Protein AF-D0SHR9-F1 (afdb_monomer)

Structure (mmCIF, N/CA/C/O backbone):
data_AF-D0SHR9-F1
#
_entry.id   AF-D0SHR9-F1
#
loop_
_atom_site.group_PDB
_atom_site.id
_atom_site.type_symbol
_atom_site.label_atom_id
_atom_site.label_alt_id
_atom_site.label_comp_id
_atom_site.label_asym_id
_atom_site.label_entity_id
_atom_site.label_seq_id
_atom_site.pdbx_PDB_ins_code
_atom_site.Cartn_x
_atom_site.Cartn_y
_atom_site.Cartn_z
_atom_site.occupancy
_atom_site.B_iso_or_equiv
_atom_site.auth_seq_id
_atom_site.auth_comp_id
_atom_site.auth_asym_id
_atom_site.auth_atom_id
_atom_site.pdbx_PDB_model_num
ATOM 1 N N . MET A 1 1 ? 26.662 -21.732 -2.884 1.00 47.59 1 MET A N 1
ATOM 2 C CA . MET A 1 1 ? 26.133 -20.827 -1.838 1.00 47.59 1 MET A CA 1
ATOM 3 C C . MET A 1 1 ? 25.920 -19.466 -2.472 1.00 47.59 1 MET A C 1
ATOM 5 O O . MET A 1 1 ? 26.859 -18.970 -3.080 1.00 47.59 1 MET A O 1
ATOM 9 N N . GLY A 1 2 ? 24.707 -18.910 -2.411 1.00 60.47 2 GLY A N 1
ATOM 10 C CA . GLY A 1 2 ? 24.476 -17.536 -2.868 1.00 60.47 2 GLY A CA 1
ATOM 11 C C . GLY A 1 2 ? 25.107 -16.546 -1.893 1.00 60.47 2 GLY A C 1
ATOM 12 O O . GLY A 1 2 ? 25.097 -16.795 -0.689 1.00 60.47 2 GLY A O 1
ATOM 13 N N . LYS A 1 3 ? 25.715 -15.476 -2.407 1.00 82.62 3 LYS A N 1
ATOM 14 C CA . LYS A 1 3 ? 26.389 -14.463 -1.588 1.00 82.62 3 LYS A CA 1
ATOM 15 C C . LYS A 1 3 ? 25.450 -13.282 -1.353 1.00 82.62 3 LYS A C 1
ATOM 17 O O . LYS A 1 3 ? 24.764 -12.847 -2.280 1.00 82.62 3 LYS A O 1
ATOM 22 N N . ASN A 1 4 ? 25.458 -12.762 -0.131 1.00 91.06 4 ASN A N 1
ATOM 23 C CA . ASN A 1 4 ? 24.747 -11.533 0.196 1.00 91.06 4 ASN A CA 1
ATOM 24 C C . ASN A 1 4 ? 25.576 -10.321 -0.244 1.00 91.06 4 ASN A C 1
ATOM 26 O O . ASN A 1 4 ? 26.794 -10.272 -0.044 1.00 91.06 4 ASN A O 1
ATOM 30 N N . VAL A 1 5 ? 24.899 -9.358 -0.853 1.00 94.62 5 VAL A N 1
ATOM 31 C CA . VAL A 1 5 ? 25.418 -8.069 -1.297 1.00 94.62 5 VAL A CA 1
ATOM 32 C C . VAL A 1 5 ? 24.730 -6.993 -0.465 1.00 94.62 5 VAL A C 1
ATOM 34 O O . VAL A 1 5 ? 23.534 -7.081 -0.203 1.00 94.62 5 VAL A O 1
ATOM 37 N N . TYR A 1 6 ? 25.487 -5.978 -0.060 1.00 96.94 6 TYR A N 1
ATOM 38 C CA . TYR A 1 6 ? 24.993 -4.856 0.732 1.00 96.94 6 TYR A CA 1
ATOM 39 C C . TYR A 1 6 ? 25.440 -3.558 0.067 1.00 96.94 6 TYR A C 1
ATOM 41 O O . TYR A 1 6 ? 26.604 -3.436 -0.325 1.00 96.94 6 TYR A O 1
ATOM 49 N N . LEU A 1 7 ? 24.531 -2.592 -0.062 1.00 97.62 7 LEU A N 1
ATOM 50 C CA . LEU A 1 7 ? 24.902 -1.233 -0.455 1.00 97.62 7 LEU A CA 1
ATOM 51 C C . LEU A 1 7 ? 25.467 -0.479 0.761 1.00 97.62 7 LEU A C 1
ATOM 53 O O . LEU A 1 7 ? 24.981 -0.698 1.874 1.00 97.62 7 LEU A O 1
ATOM 57 N N . PRO A 1 8 ? 26.450 0.425 0.584 1.00 97.38 8 PRO A N 1
ATOM 58 C CA . PRO A 1 8 ? 26.998 1.220 1.683 1.00 97.38 8 PRO A CA 1
ATOM 59 C C . PRO A 1 8 ? 25.910 1.967 2.466 1.00 97.38 8 PRO A C 1
ATOM 61 O O . PRO A 1 8 ? 24.982 2.523 1.881 1.00 97.38 8 PRO A O 1
ATOM 64 N N . THR A 1 9 ? 26.019 2.006 3.794 1.00 95.06 9 THR A N 1
ATOM 65 C CA . THR A 1 9 ? 25.065 2.724 4.662 1.00 95.06 9 THR A CA 1
ATOM 66 C C . THR A 1 9 ? 25.276 4.237 4.662 1.00 95.06 9 THR A C 1
ATOM 68 O O . THR A 1 9 ? 24.377 4.980 5.050 1.00 95.06 9 THR A O 1
ATOM 71 N N . THR A 1 10 ? 26.439 4.699 4.206 1.00 92.69 10 THR A N 1
ATOM 72 C CA . THR A 1 10 ? 26.777 6.108 4.012 1.00 92.69 10 THR A CA 1
ATOM 73 C C . THR A 1 10 ? 27.328 6.319 2.604 1.00 92.69 10 THR A C 1
ATOM 75 O O . THR A 1 10 ? 28.052 5.477 2.075 1.00 92.69 10 THR A O 1
ATOM 78 N N . ALA A 1 11 ? 26.955 7.440 1.992 1.00 97.31 11 ALA A N 1
ATOM 79 C CA . ALA A 1 11 ? 27.392 7.873 0.669 1.00 97.31 11 ALA A CA 1
ATOM 80 C C . ALA A 1 11 ? 27.108 9.377 0.509 1.00 97.31 11 ALA A C 1
ATOM 82 O O . ALA A 1 11 ? 26.355 9.963 1.297 1.00 97.31 11 ALA A O 1
ATOM 83 N N . ASN A 1 12 ? 27.707 10.008 -0.497 1.00 98.19 12 ASN A N 1
ATOM 84 C CA . ASN A 1 12 ? 27.383 11.377 -0.877 1.00 98.19 12 ASN A CA 1
ATOM 85 C C . ASN A 1 12 ? 26.117 11.407 -1.736 1.00 98.19 12 ASN A C 1
ATOM 87 O O . ASN A 1 12 ? 25.775 10.444 -2.425 1.00 98.19 12 ASN A O 1
ATOM 91 N N . HIS A 1 13 ? 25.402 12.532 -1.704 1.00 98.06 13 HIS A N 1
ATOM 92 C CA . HIS A 1 13 ? 24.247 12.710 -2.576 1.00 98.06 13 HIS A CA 1
ATOM 93 C C . HIS A 1 13 ? 24.657 12.542 -4.044 1.00 98.06 13 HIS A C 1
ATOM 95 O O . HIS A 1 13 ? 25.652 13.122 -4.472 1.00 98.06 13 HIS A O 1
ATOM 101 N N . LEU A 1 14 ? 23.857 11.791 -4.804 1.00 97.88 14 LEU A N 1
ATOM 102 C CA . LEU A 1 14 ? 24.073 11.445 -6.212 1.00 97.88 14 LEU A CA 1
ATOM 103 C C . LEU A 1 14 ? 25.175 10.408 -6.482 1.00 97.88 14 LEU A C 1
ATOM 105 O O . LEU A 1 14 ? 25.404 10.090 -7.654 1.00 97.88 14 LEU A O 1
ATOM 109 N N . 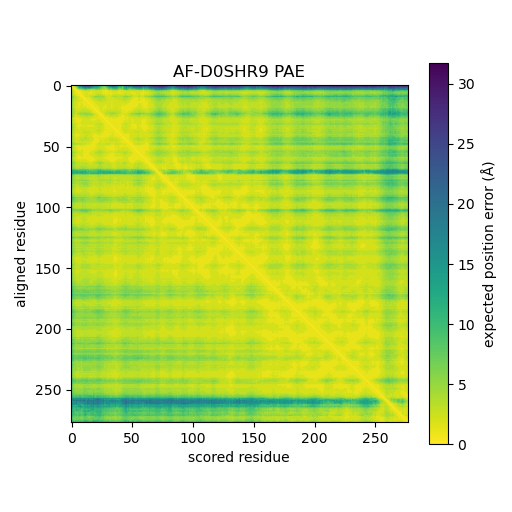ASP A 1 15 ? 25.793 9.822 -5.449 1.00 98.56 15 ASP A N 1
ATOM 110 C CA . ASP A 1 15 ? 26.650 8.645 -5.622 1.00 98.56 15 ASP A CA 1
ATOM 111 C C . ASP A 1 15 ? 25.870 7.527 -6.316 1.00 98.56 15 ASP A C 1
ATOM 113 O O . ASP A 1 15 ? 24.675 7.334 -6.072 1.00 98.56 15 ASP A O 1
ATOM 117 N N . LYS A 1 16 ? 26.543 6.781 -7.197 1.00 98.44 16 LYS A N 1
ATOM 118 C CA . LYS A 1 16 ? 25.919 5.740 -8.018 1.00 98.44 16 LYS A CA 1
ATOM 119 C C . LYS A 1 16 ? 26.554 4.387 -7.767 1.00 98.44 16 LYS A C 1
ATOM 121 O O . LYS A 1 16 ? 27.774 4.257 -7.787 1.00 98.44 16 LYS A O 1
ATOM 126 N N . VAL A 1 17 ? 25.717 3.364 -7.644 1.00 98.31 17 VAL A N 1
ATOM 127 C CA . VAL A 1 17 ? 26.142 1.962 -7.651 1.00 98.31 17 VAL A CA 1
ATOM 128 C C . VAL A 1 17 ? 25.414 1.246 -8.772 1.00 98.31 17 VAL A C 1
ATOM 130 O O . VAL A 1 17 ? 24.198 1.356 -8.905 1.00 98.31 17 VAL A O 1
ATOM 133 N N . THR A 1 18 ? 26.164 0.509 -9.586 1.00 97.75 18 THR A N 1
ATOM 134 C CA . THR A 1 18 ? 25.599 -0.391 -10.592 1.00 97.75 18 THR A CA 1
ATOM 135 C C . THR A 1 18 ? 25.944 -1.824 -10.207 1.00 97.75 18 THR A C 1
ATOM 137 O O . THR A 1 18 ? 27.111 -2.143 -9.992 1.00 97.75 18 THR A O 1
ATOM 140 N N . ILE A 1 19 ? 24.927 -2.676 -10.103 1.00 96.25 19 ILE A N 1
ATOM 141 C CA . ILE A 1 19 ? 25.064 -4.109 -9.838 1.00 96.25 19 ILE A CA 1
ATOM 142 C C . ILE A 1 19 ? 24.753 -4.837 -11.139 1.00 96.25 19 ILE A C 1
ATOM 144 O O . ILE A 1 19 ? 23.655 -4.690 -11.668 1.00 96.25 19 ILE A O 1
ATOM 148 N N . GLN A 1 20 ? 25.706 -5.619 -11.637 1.00 95.75 20 GLN A N 1
ATOM 149 C CA . GLN A 1 20 ? 25.565 -6.441 -12.838 1.00 95.75 20 GLN A CA 1
ATOM 150 C C . GLN A 1 20 ? 26.018 -7.862 -12.533 1.00 95.75 20 GLN A C 1
ATOM 152 O O . GLN A 1 20 ? 27.009 -8.057 -11.829 1.00 95.75 20 GLN A O 1
ATOM 157 N N . SER A 1 21 ? 25.307 -8.850 -13.069 1.00 95.00 21 SER A N 1
ATOM 158 C CA . SER A 1 21 ? 25.664 -10.255 -12.890 1.00 95.00 21 SER A CA 1
ATOM 159 C C . SER A 1 21 ? 25.632 -11.015 -14.208 1.00 95.00 21 SER A C 1
ATOM 161 O O . SER A 1 21 ? 24.653 -10.975 -14.943 1.00 95.00 21 SER A O 1
ATOM 163 N N . SER A 1 22 ? 26.694 -11.770 -14.475 1.00 95.19 22 SER A N 1
ATOM 164 C CA . SER A 1 22 ? 26.744 -12.826 -15.495 1.00 95.19 22 SER A CA 1
ATOM 165 C C . SER A 1 22 ? 26.930 -14.216 -14.870 1.00 95.19 22 SER A C 1
ATOM 167 O O . SER A 1 22 ? 27.107 -15.210 -15.574 1.00 95.19 22 SER A O 1
ATOM 169 N N . ALA A 1 23 ? 26.901 -14.303 -13.535 1.00 93.75 23 ALA A N 1
ATOM 170 C CA . ALA A 1 23 ? 27.176 -15.530 -12.804 1.00 93.75 23 ALA A CA 1
ATOM 171 C C . ALA A 1 23 ? 26.011 -16.524 -12.909 1.00 93.75 23 ALA A C 1
ATOM 173 O O . ALA A 1 23 ? 24.846 -16.148 -12.804 1.00 93.75 23 ALA A O 1
ATOM 174 N N . ALA A 1 24 ? 26.326 -17.817 -13.036 1.00 92.12 24 ALA A N 1
ATOM 175 C CA . ALA A 1 24 ? 25.321 -18.885 -13.029 1.00 92.12 24 ALA A CA 1
ATOM 176 C C . ALA A 1 24 ? 24.643 -19.069 -11.655 1.00 92.12 24 ALA A C 1
ATOM 178 O O . ALA A 1 24 ? 23.531 -19.585 -11.571 1.00 92.12 24 ALA A O 1
ATOM 179 N N . TYR A 1 25 ? 25.308 -18.655 -10.572 1.00 92.06 25 TYR A N 1
ATOM 180 C CA . TYR A 1 25 ? 24.762 -18.719 -9.219 1.00 92.06 25 TYR A CA 1
ATOM 181 C C . TYR A 1 25 ? 24.014 -17.438 -8.856 1.00 92.06 25 TYR A C 1
ATOM 183 O O . TYR A 1 25 ? 24.449 -16.332 -9.177 1.00 92.06 25 TYR A O 1
ATOM 191 N N . LYS A 1 26 ? 22.925 -17.601 -8.103 1.00 94.06 26 LYS A N 1
ATOM 192 C CA . LYS A 1 26 ? 22.152 -16.492 -7.539 1.00 94.06 26 LYS A CA 1
ATOM 193 C C . LYS A 1 26 ? 22.926 -15.769 -6.436 1.00 94.06 26 LYS A C 1
ATOM 195 O O . LYS A 1 26 ? 23.632 -16.404 -5.650 1.00 94.06 26 LYS A O 1
ATOM 200 N N . SER A 1 27 ? 22.734 -14.460 -6.350 1.00 95.44 27 SER A N 1
ATOM 201 C CA . SER A 1 27 ? 23.144 -13.613 -5.222 1.00 95.44 27 SER A CA 1
ATOM 202 C C . SER A 1 27 ? 21.934 -12.847 -4.694 1.00 95.44 27 SER A C 1
ATOM 204 O O . SER A 1 27 ? 20.885 -12.833 -5.335 1.00 95.44 27 SER A O 1
ATOM 206 N N . TYR A 1 28 ? 22.061 -12.224 -3.528 1.00 96.31 28 TYR A N 1
ATOM 207 C CA . TYR A 1 28 ? 20.940 -11.562 -2.863 1.00 96.31 28 TYR A CA 1
ATOM 208 C C . TYR A 1 28 ? 21.375 -10.196 -2.352 1.00 96.31 28 TYR A C 1
ATOM 210 O O . TYR A 1 28 ? 22.355 -10.105 -1.621 1.00 96.31 28 TYR A O 1
ATOM 218 N N . LEU A 1 29 ? 20.675 -9.140 -2.752 1.00 97.31 29 LEU A N 1
ATOM 219 C CA . LEU A 1 29 ? 20.885 -7.792 -2.240 1.00 97.31 29 LEU A CA 1
ATOM 220 C C . LEU A 1 29 ? 19.953 -7.548 -1.053 1.00 97.31 29 LEU A C 1
ATOM 222 O O . LEU A 1 29 ? 18.740 -7.682 -1.199 1.00 97.31 29 LEU A O 1
ATOM 226 N N . ASP A 1 30 ? 20.521 -7.146 0.080 1.00 97.19 30 ASP A N 1
ATOM 227 C CA . ASP A 1 30 ? 19.766 -6.537 1.175 1.00 97.19 30 ASP A CA 1
ATOM 228 C C . ASP A 1 30 ? 19.257 -5.157 0.741 1.00 97.19 30 ASP A C 1
ATOM 230 O O . ASP A 1 30 ? 20.032 -4.314 0.279 1.00 97.19 30 ASP A O 1
ATOM 234 N N . THR A 1 31 ? 17.950 -4.935 0.854 1.00 97.06 31 THR A N 1
ATOM 235 C CA . THR A 1 31 ? 17.293 -3.720 0.355 1.00 97.06 31 THR A CA 1
ATOM 236 C C . THR A 1 31 ? 16.851 -2.766 1.464 1.00 97.06 31 THR A C 1
ATOM 238 O O . THR A 1 31 ? 16.183 -1.770 1.174 1.00 97.06 31 THR A O 1
ATOM 241 N N . SER A 1 32 ? 17.260 -3.002 2.717 1.00 96.31 32 SER A N 1
ATOM 242 C CA . SER A 1 32 ? 16.839 -2.226 3.896 1.00 96.31 32 SER A CA 1
ATOM 243 C C . SER A 1 32 ? 17.167 -0.728 3.809 1.00 96.31 32 SER A C 1
ATOM 245 O O . SER A 1 32 ? 16.396 0.109 4.283 1.00 96.31 32 SER A O 1
ATOM 247 N N . ASN A 1 33 ? 18.271 -0.365 3.149 1.00 97.25 33 ASN A N 1
ATOM 248 C CA . ASN A 1 33 ? 18.684 1.021 2.907 1.00 97.25 33 ASN A CA 1
ATOM 249 C C . ASN A 1 33 ? 18.322 1.534 1.500 1.00 97.25 33 ASN A C 1
ATOM 251 O O . ASN A 1 33 ? 18.906 2.512 1.028 1.00 97.25 33 ASN A O 1
ATOM 255 N N . THR A 1 34 ? 17.357 0.902 0.827 1.00 98.00 34 THR A N 1
ATOM 256 C CA . THR A 1 34 ? 16.872 1.303 -0.502 1.00 98.00 34 THR A CA 1
ATOM 257 C C . THR A 1 34 ? 15.430 1.828 -0.463 1.00 98.00 34 THR A C 1
ATOM 259 O O . THR A 1 34 ? 14.784 1.887 0.591 1.00 98.00 34 THR A O 1
ATOM 262 N N . ASN A 1 35 ? 14.909 2.239 -1.621 1.00 96.31 35 ASN A N 1
ATOM 263 C CA . ASN A 1 35 ? 13.481 2.504 -1.825 1.00 96.31 35 ASN A CA 1
ATOM 264 C C . ASN A 1 35 ? 12.677 1.284 -2.314 1.00 96.31 35 ASN A C 1
ATOM 266 O O . ASN A 1 35 ? 11.495 1.439 -2.612 1.00 96.31 35 ASN A O 1
ATOM 270 N N . LEU A 1 36 ? 13.284 0.099 -2.421 1.00 97.56 36 LEU A N 1
ATOM 271 C CA . LEU A 1 36 ? 12.563 -1.107 -2.820 1.00 97.56 36 LEU A CA 1
ATOM 272 C C . LEU A 1 36 ? 11.675 -1.606 -1.666 1.00 97.56 36 LEU A C 1
ATOM 274 O O . LEU A 1 36 ? 12.138 -1.665 -0.529 1.00 97.56 36 LEU A O 1
ATOM 278 N N . PRO A 1 37 ? 10.419 -2.005 -1.931 1.00 96.56 37 PRO A N 1
ATOM 279 C CA . PRO A 1 37 ? 9.466 -2.441 -0.904 1.00 96.56 37 PRO A CA 1
ATOM 280 C C . PRO A 1 37 ? 9.565 -3.935 -0.571 1.00 96.56 37 PRO A C 1
ATOM 282 O O . PRO A 1 37 ? 8.585 -4.575 -0.206 1.00 96.56 37 PRO A O 1
ATOM 285 N N . ILE A 1 38 ? 10.740 -4.513 -0.759 1.00 96.69 38 ILE A N 1
ATOM 286 C CA . ILE A 1 38 ? 11.036 -5.909 -0.453 1.00 96.69 38 ILE A CA 1
ATOM 287 C C . ILE A 1 38 ? 12.220 -5.932 0.501 1.00 96.69 38 ILE A C 1
ATOM 289 O O . ILE A 1 38 ? 12.954 -4.950 0.583 1.00 96.69 38 ILE A O 1
ATOM 293 N N . GLU A 1 39 ? 12.407 -7.030 1.224 1.00 95.62 39 GLU A N 1
ATOM 294 C CA . GLU A 1 39 ? 13.537 -7.183 2.153 1.00 95.62 39 GLU A CA 1
ATOM 295 C C . GLU A 1 39 ? 14.821 -7.622 1.442 1.00 95.62 39 GLU A C 1
ATOM 297 O O . GLU A 1 39 ? 15.924 -7.256 1.846 1.00 95.62 39 GLU A O 1
ATOM 302 N N . VAL A 1 40 ? 14.666 -8.412 0.374 1.00 95.81 40 VAL A N 1
ATOM 303 C CA . VAL A 1 40 ? 15.776 -8.991 -0.379 1.00 95.81 40 VAL A CA 1
ATOM 304 C C . VAL A 1 40 ? 15.456 -9.015 -1.869 1.00 95.81 40 VAL A C 1
ATOM 306 O O . VAL A 1 40 ? 14.435 -9.568 -2.283 1.00 95.81 40 VAL A O 1
ATOM 309 N N . LEU A 1 41 ? 16.372 -8.491 -2.684 1.00 96.38 41 LEU A N 1
ATOM 310 C CA . LEU A 1 41 ? 16.339 -8.606 -4.141 1.00 96.38 41 LEU A CA 1
ATOM 311 C C . LEU A 1 41 ? 17.241 -9.761 -4.604 1.00 96.38 41 LEU A C 1
ATOM 313 O O . LEU A 1 41 ? 18.458 -9.725 -4.430 1.00 96.38 41 LEU A O 1
ATOM 317 N N . GLU A 1 42 ? 16.650 -10.778 -5.231 1.00 95.56 42 GLU A N 1
ATOM 318 C CA . GLU A 1 42 ? 17.403 -11.844 -5.905 1.00 95.56 42 GLU A CA 1
ATOM 319 C C . GLU A 1 42 ? 18.072 -11.308 -7.181 1.00 95.56 42 GLU A C 1
ATOM 321 O O . GLU A 1 42 ? 17.407 -10.701 -8.021 1.00 95.56 42 GLU A O 1
ATOM 326 N N . ILE A 1 43 ? 19.370 -11.587 -7.326 1.00 95.31 43 ILE A N 1
ATOM 327 C CA . ILE A 1 43 ? 20.211 -11.243 -8.475 1.00 95.31 43 ILE A CA 1
ATOM 328 C C . ILE A 1 43 ? 20.582 -12.534 -9.214 1.00 95.31 43 ILE A C 1
ATOM 330 O O . ILE A 1 43 ? 21.167 -13.450 -8.627 1.00 95.31 43 ILE A O 1
ATOM 334 N N . GLN A 1 44 ? 20.295 -12.587 -10.510 1.00 93.75 44 GLN A N 1
ATOM 335 C CA . GLN A 1 44 ? 20.581 -13.714 -11.406 1.00 93.75 44 GLN A CA 1
ATOM 336 C C . GLN A 1 44 ? 21.400 -13.272 -12.630 1.00 93.75 44 GLN A C 1
ATOM 338 O O . GLN A 1 44 ? 21.645 -12.084 -12.838 1.00 93.75 44 GLN A O 1
ATOM 343 N N . SER A 1 45 ? 21.870 -14.234 -13.429 1.00 93.88 45 SER A N 1
ATOM 344 C CA . SER A 1 45 ? 22.609 -13.936 -14.662 1.00 93.88 45 SER A CA 1
ATOM 345 C C . SER A 1 45 ? 21.776 -13.074 -15.615 1.00 93.88 45 SER A C 1
ATOM 347 O O . SER A 1 45 ? 20.603 -13.361 -15.851 1.00 93.88 45 SER A O 1
ATOM 349 N N . GLY A 1 46 ? 22.390 -12.029 -16.161 1.00 92.31 46 GLY A N 1
ATOM 350 C CA . GLY A 1 46 ? 21.760 -11.049 -17.043 1.00 92.31 46 GLY A CA 1
ATOM 351 C C . GLY A 1 46 ? 21.128 -9.858 -16.319 1.00 92.31 46 GLY A C 1
ATOM 352 O O . GLY A 1 46 ? 20.781 -8.880 -16.980 1.00 92.31 46 GLY A O 1
ATOM 353 N N . ASP A 1 47 ? 21.004 -9.891 -14.989 1.00 94.75 47 ASP A N 1
ATOM 354 C CA . ASP A 1 47 ? 20.460 -8.757 -14.249 1.00 94.75 47 ASP A CA 1
ATOM 355 C C . ASP A 1 47 ? 21.442 -7.575 -14.223 1.00 94.75 47 ASP A C 1
ATOM 357 O O . ASP A 1 47 ? 22.651 -7.733 -14.022 1.00 94.75 47 ASP A O 1
ATOM 361 N N . SER A 1 48 ? 20.886 -6.370 -14.368 1.00 94.88 48 SER A N 1
ATOM 362 C CA . SER A 1 48 ? 21.586 -5.098 -14.208 1.00 94.88 48 SER A CA 1
ATOM 363 C C . SER A 1 48 ? 20.679 -4.099 -13.497 1.00 94.88 48 SER A C 1
ATOM 365 O O . SER A 1 48 ? 19.574 -3.818 -13.959 1.00 94.88 48 SER A O 1
ATOM 367 N N . PHE A 1 49 ? 21.166 -3.523 -12.403 1.00 94.00 49 PHE A N 1
ATOM 368 C CA . PHE A 1 49 ? 20.459 -2.531 -11.598 1.00 94.00 49 PHE A CA 1
ATOM 369 C C . PHE A 1 49 ? 21.354 -1.329 -11.356 1.00 94.00 49 PHE A C 1
ATOM 371 O O . PHE A 1 49 ? 22.544 -1.492 -11.091 1.00 94.00 49 PHE A O 1
ATOM 378 N N . GLN A 1 50 ? 20.781 -0.132 -11.377 1.00 97.62 50 GLN A N 1
ATOM 379 C CA . GLN A 1 50 ? 21.466 1.076 -10.940 1.00 97.62 50 GLN A CA 1
ATOM 380 C C . GLN A 1 50 ? 20.726 1.684 -9.754 1.00 97.62 50 GLN A C 1
ATOM 382 O O . GLN A 1 50 ? 19.499 1.745 -9.741 1.00 97.62 50 GLN A O 1
ATOM 387 N N . PHE A 1 51 ? 21.493 2.150 -8.778 1.00 98.50 51 PHE A N 1
ATOM 388 C CA . PHE A 1 51 ? 21.018 2.883 -7.620 1.00 98.50 51 PHE A CA 1
ATOM 389 C C . PHE A 1 51 ? 21.736 4.225 -7.536 1.00 98.50 51 PHE A C 1
ATOM 391 O O . PHE A 1 51 ? 22.925 4.315 -7.850 1.00 98.50 51 PHE A O 1
ATOM 398 N N . VAL A 1 52 ? 21.018 5.252 -7.088 1.00 98.56 5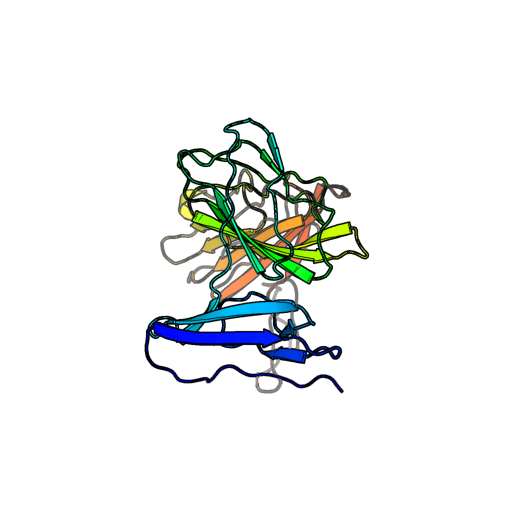2 VAL A N 1
ATOM 399 C CA . VAL A 1 52 ? 21.548 6.595 -6.829 1.00 98.56 52 VAL A CA 1
ATOM 400 C C . VAL A 1 52 ? 21.244 6.963 -5.383 1.00 98.56 52 VAL A C 1
ATOM 402 O O . VAL A 1 52 ? 20.100 6.836 -4.953 1.00 98.56 52 VAL A O 1
ATOM 405 N N . TYR A 1 53 ? 22.240 7.401 -4.620 1.00 98.69 53 TYR A N 1
ATOM 406 C CA . TYR A 1 53 ? 22.040 7.753 -3.218 1.00 98.69 53 TYR A CA 1
ATOM 407 C C . TYR A 1 53 ? 21.378 9.128 -3.056 1.00 98.69 53 TYR A C 1
ATOM 409 O O . TYR A 1 53 ? 21.849 10.150 -3.568 1.00 98.69 53 TYR A O 1
ATOM 417 N N . ASP A 1 54 ? 20.292 9.170 -2.288 1.00 98.19 54 ASP A N 1
ATOM 418 C CA . ASP A 1 54 ? 19.622 10.398 -1.877 1.00 98.19 54 ASP A CA 1
ATOM 419 C C . ASP A 1 54 ? 19.957 10.712 -0.413 1.00 98.19 54 ASP A C 1
ATOM 421 O O . ASP A 1 54 ? 19.593 9.960 0.494 1.00 98.19 54 ASP A O 1
ATOM 425 N N . ALA A 1 55 ? 20.657 11.826 -0.169 1.00 97.06 55 ALA A N 1
ATOM 426 C CA . ALA A 1 55 ? 21.105 12.199 1.173 1.00 97.06 55 ALA A CA 1
ATOM 427 C C . ALA A 1 55 ? 19.977 12.747 2.063 1.00 97.06 55 ALA A C 1
ATOM 429 O O . ALA A 1 55 ? 20.082 12.663 3.287 1.00 97.06 55 ALA A O 1
ATOM 430 N N . ASN A 1 56 ? 18.891 13.260 1.473 1.00 96.44 56 ASN A N 1
ATOM 431 C CA . ASN A 1 56 ? 17.727 13.735 2.222 1.00 96.44 56 ASN A CA 1
ATOM 432 C C . ASN A 1 56 ? 16.920 12.547 2.754 1.00 96.44 56 ASN A C 1
ATOM 434 O O . ASN A 1 56 ? 16.475 12.550 3.900 1.00 96.44 56 ASN A O 1
ATOM 438 N N . LEU A 1 57 ? 16.769 11.512 1.926 1.00 96.00 57 LEU A N 1
ATOM 439 C CA . LEU A 1 57 ? 16.078 10.273 2.276 1.00 96.00 57 LEU A CA 1
ATOM 440 C C . LEU A 1 57 ? 16.981 9.272 3.006 1.00 96.00 57 LEU A C 1
ATOM 442 O O . LEU A 1 57 ? 16.464 8.336 3.613 1.00 96.00 57 LEU A O 1
ATOM 446 N N . LYS A 1 58 ? 18.308 9.462 2.947 1.00 96.81 58 LYS A N 1
ATOM 447 C CA . LYS A 1 58 ? 19.341 8.530 3.431 1.00 96.81 58 LYS A CA 1
ATOM 448 C C . LYS A 1 58 ? 19.147 7.117 2.876 1.00 96.81 58 LYS A C 1
ATOM 450 O O . LYS A 1 58 ? 19.209 6.129 3.607 1.00 96.81 58 LYS A O 1
ATOM 455 N N . LYS A 1 59 ? 18.843 7.038 1.579 1.00 97.75 59 LYS A N 1
ATOM 456 C CA . LYS A 1 59 ? 18.478 5.798 0.885 1.00 97.75 59 LYS A CA 1
ATOM 457 C C . LYS A 1 59 ? 19.055 5.745 -0.520 1.00 97.75 59 LYS A C 1
ATOM 459 O O . LYS A 1 59 ? 19.162 6.759 -1.203 1.00 97.75 59 LYS A O 1
ATOM 464 N N . TRP A 1 60 ? 19.340 4.533 -0.974 1.00 98.56 60 TRP A N 1
ATOM 465 C CA . TRP A 1 60 ? 19.650 4.228 -2.366 1.00 98.56 60 TRP A CA 1
ATOM 466 C C . TRP A 1 60 ? 18.361 4.098 -3.183 1.00 98.56 60 TRP A C 1
ATOM 468 O O . TRP A 1 60 ? 17.537 3.218 -2.936 1.00 98.56 60 TRP A O 1
ATOM 478 N N . LEU A 1 61 ? 18.181 4.978 -4.163 1.00 98.06 61 LEU A N 1
ATOM 479 C CA . LEU A 1 61 ? 17.022 4.996 -5.047 1.00 98.06 61 LEU A CA 1
ATOM 480 C C . LEU A 1 61 ? 17.314 4.186 -6.308 1.00 98.06 61 LEU A C 1
ATOM 482 O O . LEU A 1 61 ? 18.201 4.554 -7.084 1.00 98.06 61 LEU A O 1
ATOM 486 N N . VAL A 1 62 ? 16.563 3.107 -6.534 1.00 98.12 62 VAL A N 1
ATOM 487 C CA . VAL A 1 62 ? 16.657 2.336 -7.780 1.00 98.12 62 VAL A CA 1
ATOM 488 C C . VAL A 1 62 ? 16.317 3.222 -8.983 1.00 98.12 62 VAL A C 1
ATOM 490 O O . VAL A 1 62 ? 15.419 4.059 -8.913 1.00 98.12 62 VAL A O 1
ATOM 493 N N . GLN A 1 63 ? 17.037 3.036 -10.088 1.00 97.50 63 GLN A N 1
ATOM 494 C CA . GLN A 1 63 ? 16.846 3.736 -11.360 1.00 97.50 63 GLN A CA 1
ATOM 495 C C . GLN A 1 63 ? 16.323 2.757 -12.424 1.00 97.50 63 GLN A C 1
ATOM 497 O O . GLN A 1 63 ? 17.102 2.255 -13.238 1.00 97.50 63 GLN A O 1
ATOM 502 N N . PRO A 1 64 ? 15.028 2.402 -12.397 1.00 96.00 64 PRO A N 1
ATOM 503 C CA . PRO A 1 64 ? 14.449 1.484 -13.366 1.00 96.00 64 PRO A CA 1
ATOM 504 C C . PRO A 1 64 ? 14.215 2.158 -14.718 1.00 96.00 64 PRO A C 1
ATOM 506 O O . PRO A 1 64 ? 13.949 3.359 -14.809 1.00 96.00 64 PRO A O 1
ATOM 509 N N . ASN A 1 65 ? 14.202 1.351 -15.776 1.00 93.50 65 ASN A N 1
ATOM 510 C CA . ASN A 1 65 ? 13.693 1.804 -17.065 1.00 93.50 65 ASN A CA 1
ATOM 511 C C . ASN A 1 65 ? 12.196 2.112 -16.943 1.00 93.50 65 ASN A C 1
ATOM 513 O O . ASN A 1 65 ? 11.436 1.327 -16.369 1.00 93.50 65 ASN A O 1
ATOM 517 N N . THR A 1 66 ? 11.788 3.257 -17.489 1.00 97.06 66 THR A N 1
ATOM 518 C CA . THR A 1 66 ? 10.390 3.694 -17.473 1.00 97.06 66 THR A CA 1
ATOM 519 C C . THR A 1 66 ? 9.694 3.309 -18.773 1.00 97.06 66 THR A C 1
ATOM 521 O O . THR A 1 66 ? 10.186 3.609 -19.859 1.00 97.06 66 THR A O 1
ATOM 524 N N . VAL A 1 67 ? 8.527 2.689 -18.647 1.00 97.44 67 VAL A N 1
ATOM 525 C CA . VAL A 1 67 ? 7.577 2.407 -19.721 1.00 97.44 67 VAL A CA 1
ATOM 526 C C . VAL A 1 67 ? 6.293 3.188 -19.454 1.00 97.44 67 VAL A C 1
ATOM 528 O O . VAL A 1 67 ? 5.954 3.478 -18.307 1.00 97.44 67 VAL A O 1
ATOM 531 N N . SER A 1 68 ? 5.555 3.513 -20.505 1.00 97.44 68 SER A N 1
ATOM 532 C CA . SER A 1 68 ? 4.274 4.208 -20.400 1.00 97.44 68 SER A CA 1
ATOM 533 C C . SER A 1 68 ? 3.307 3.691 -21.459 1.00 97.44 68 SER A C 1
ATOM 535 O O . SER A 1 68 ? 3.780 3.177 -22.474 1.00 97.44 68 SER A O 1
ATOM 537 N N . PRO A 1 69 ? 1.987 3.862 -21.270 1.00 96.06 69 PRO A N 1
ATOM 538 C CA . PRO A 1 69 ? 1.028 3.679 -22.350 1.00 96.06 69 PRO A CA 1
ATOM 539 C C . PRO A 1 69 ? 1.345 4.600 -23.536 1.00 96.06 69 PRO A C 1
ATOM 541 O O . PRO A 1 69 ? 1.677 5.774 -23.334 1.00 96.06 69 PRO A O 1
ATOM 544 N N . VAL A 1 70 ? 1.244 4.079 -24.758 1.00 93.62 70 VAL A N 1
ATOM 545 C CA . VAL A 1 70 ? 1.598 4.794 -26.000 1.00 93.62 70 VAL A CA 1
ATOM 546 C C . VAL A 1 70 ? 0.458 4.887 -27.007 1.00 93.62 70 VAL A C 1
ATOM 548 O O . VAL A 1 70 ? 0.506 5.730 -27.898 1.00 93.62 70 VAL A O 1
ATOM 551 N N . SER A 1 71 ? -0.562 4.036 -26.896 1.00 85.94 71 SER A N 1
ATOM 552 C CA . SER A 1 71 ? -1.628 3.951 -27.900 1.00 85.94 71 SER A CA 1
ATOM 553 C C . SER A 1 71 ? -2.698 5.034 -27.749 1.00 85.94 71 SER A C 1
ATOM 555 O O . SER A 1 71 ? -3.438 5.293 -28.695 1.00 85.94 71 SER A O 1
ATOM 557 N N . GLY A 1 72 ? -2.819 5.635 -26.557 1.00 80.94 72 GLY A N 1
ATOM 558 C CA . GLY A 1 72 ? -3.926 6.533 -26.211 1.00 80.94 72 GLY A CA 1
ATOM 559 C C . GLY A 1 72 ? -5.292 5.835 -26.166 1.00 80.94 72 GLY A C 1
ATOM 560 O O . GLY A 1 72 ? -6.326 6.501 -26.181 1.00 80.94 72 GLY A O 1
ATOM 561 N N . SER A 1 73 ? -5.314 4.500 -26.159 1.00 89.44 73 SER A N 1
ATOM 562 C CA . SER A 1 73 ? -6.541 3.706 -26.169 1.00 89.44 73 SER A CA 1
ATOM 563 C C . SER A 1 73 ? -7.146 3.547 -24.771 1.00 89.44 73 SER A C 1
ATOM 565 O O . SER A 1 73 ? -6.516 3.800 -23.744 1.00 89.44 73 SER A O 1
ATOM 567 N N . GLN A 1 74 ? -8.399 3.091 -24.717 1.00 94.69 74 GLN A N 1
ATOM 568 C CA . GLN A 1 74 ? -9.076 2.854 -23.442 1.00 94.69 74 GLN A CA 1
ATOM 569 C C . GLN A 1 74 ? -8.487 1.668 -22.664 1.00 94.69 74 GLN A C 1
ATOM 571 O O . GLN A 1 74 ? -8.607 1.631 -21.442 1.00 94.69 74 GLN A O 1
ATOM 576 N N . TYR A 1 75 ? -7.856 0.712 -23.344 1.00 97.44 75 TYR A N 1
ATOM 577 C CA . TYR A 1 75 ? -7.235 -0.458 -22.734 1.00 97.44 75 TYR A CA 1
ATOM 578 C C . TYR A 1 75 ? -5.880 -0.713 -23.383 1.00 97.44 75 TYR A C 1
ATOM 580 O O . TYR A 1 75 ? -5.810 -0.949 -24.586 1.00 97.44 75 TYR A O 1
ATOM 588 N N . GLU A 1 76 ? -4.820 -0.748 -22.582 1.00 97.69 76 GLU A N 1
ATOM 589 C CA . GLU A 1 76 ? -3.476 -1.039 -23.070 1.00 97.69 76 GLU A CA 1
ATOM 590 C C . GLU A 1 76 ? -2.732 -1.971 -22.115 1.00 97.69 76 GLU A C 1
ATOM 592 O O . GLU A 1 76 ? -2.614 -1.698 -20.919 1.00 97.69 76 GLU A O 1
ATOM 597 N N . GLN A 1 77 ? -2.187 -3.065 -22.650 1.00 97.38 77 GLN A N 1
ATOM 598 C CA . GLN A 1 77 ? -1.206 -3.871 -21.932 1.00 97.38 77 GLN A CA 1
ATOM 599 C C . GLN A 1 77 ? 0.182 -3.259 -22.119 1.00 97.38 77 GLN A C 1
ATOM 601 O O . GLN A 1 77 ? 0.662 -3.149 -23.247 1.00 97.38 77 GLN A O 1
ATOM 606 N N . VAL A 1 78 ? 0.847 -2.892 -21.023 1.00 96.44 78 VAL A N 1
ATOM 607 C CA . VAL A 1 78 ? 2.191 -2.304 -21.099 1.00 96.44 78 VAL A CA 1
ATOM 608 C C . VAL A 1 78 ? 3.228 -3.343 -21.520 1.00 96.44 78 VAL A C 1
ATOM 610 O O . VAL A 1 78 ? 3.240 -4.478 -21.037 1.00 96.44 78 VAL A O 1
ATOM 613 N N . ALA A 1 79 ? 4.132 -2.942 -22.412 1.00 94.94 79 ALA A N 1
ATOM 614 C CA . ALA A 1 79 ? 5.237 -3.778 -22.862 1.00 94.94 79 ALA A CA 1
ATOM 615 C C . ALA A 1 79 ? 6.409 -3.684 -21.874 1.00 94.94 79 ALA A C 1
ATOM 617 O O . ALA A 1 79 ? 7.162 -2.711 -21.871 1.00 94.94 79 ALA A O 1
ATOM 618 N N . LEU A 1 80 ? 6.557 -4.702 -21.026 1.00 95.94 80 LEU A N 1
ATOM 619 C CA . LEU A 1 80 ? 7.707 -4.838 -20.133 1.00 95.94 80 LEU A CA 1
ATOM 620 C C . LEU A 1 80 ? 8.859 -5.554 -20.848 1.00 95.94 80 LEU A C 1
ATOM 622 O O . LEU A 1 80 ? 8.657 -6.529 -21.567 1.00 95.94 80 LEU A O 1
ATOM 626 N N . SER A 1 81 ? 10.080 -5.078 -20.619 1.00 93.56 81 SER A N 1
ATOM 627 C CA . SER A 1 81 ? 11.315 -5.744 -21.044 1.00 93.56 81 SER A CA 1
ATOM 628 C C . SER A 1 81 ? 11.649 -6.940 -20.140 1.00 93.56 81 SER A C 1
ATOM 630 O O . SER A 1 81 ? 10.941 -7.233 -19.175 1.00 93.56 81 SER A O 1
ATOM 632 N N . THR A 1 82 ? 12.776 -7.603 -20.400 1.00 92.06 82 THR A N 1
ATOM 633 C CA . THR A 1 82 ? 13.318 -8.659 -19.529 1.00 92.06 82 THR A CA 1
ATOM 634 C C . THR A 1 82 ? 13.978 -8.125 -18.254 1.00 92.06 82 THR A C 1
ATOM 636 O O . THR A 1 82 ? 14.379 -8.925 -17.408 1.00 92.06 82 THR A O 1
ATOM 639 N N . ALA A 1 83 ? 14.085 -6.799 -18.090 1.00 92.88 83 ALA A N 1
ATOM 640 C CA . ALA A 1 83 ? 14.668 -6.192 -16.900 1.00 92.88 83 ALA A CA 1
ATOM 641 C C . ALA A 1 83 ? 13.869 -6.554 -15.639 1.00 92.88 83 ALA A C 1
ATOM 643 O O . ALA A 1 83 ? 12.637 -6.495 -15.606 1.00 92.88 83 ALA A O 1
ATOM 644 N N . LYS A 1 84 ? 14.590 -6.897 -14.573 1.00 94.56 84 LYS A N 1
ATOM 645 C CA . LYS A 1 84 ? 14.006 -7.386 -13.322 1.00 94.56 84 LYS A CA 1
ATOM 646 C C . LYS A 1 84 ? 13.281 -6.298 -12.520 1.00 94.56 84 LYS A C 1
ATOM 648 O O . LYS A 1 84 ? 12.339 -6.632 -11.812 1.00 94.56 84 LYS A O 1
ATOM 653 N N . ILE A 1 85 ? 13.662 -5.022 -12.645 1.00 97.38 85 ILE A N 1
ATOM 654 C CA . ILE A 1 85 ? 12.959 -3.883 -12.025 1.00 97.38 85 ILE A CA 1
ATOM 655 C C . ILE A 1 85 ? 12.606 -2.868 -13.107 1.00 97.38 85 ILE A C 1
ATOM 657 O O . ILE A 1 85 ? 13.480 -2.417 -13.849 1.00 97.38 85 ILE A O 1
ATOM 661 N N . GLN A 1 86 ? 11.328 -2.514 -13.198 1.00 97.62 86 GLN A N 1
ATOM 662 C CA . GLN A 1 86 ? 10.801 -1.594 -14.205 1.00 97.62 86 GLN A CA 1
ATOM 663 C C . GLN A 1 86 ? 9.812 -0.612 -13.573 1.00 97.62 86 GLN A C 1
ATOM 665 O O . GLN A 1 86 ? 9.253 -0.868 -12.507 1.00 97.62 86 GLN A O 1
ATOM 670 N N . HIS A 1 87 ? 9.599 0.519 -14.235 1.00 98.62 87 HIS A N 1
ATOM 671 C CA . HIS A 1 87 ? 8.657 1.541 -13.801 1.00 98.62 87 HIS A CA 1
ATOM 672 C C . HIS A 1 87 ? 7.607 1.774 -14.884 1.00 98.62 87 HIS A C 1
ATOM 674 O O . HIS A 1 87 ? 7.945 2.063 -16.024 1.00 98.62 87 HIS A O 1
ATOM 680 N N . VAL A 1 88 ? 6.333 1.650 -14.533 1.00 98.56 88 VAL A N 1
ATOM 681 C CA . VAL A 1 88 ? 5.198 2.008 -15.381 1.00 98.56 88 VAL A CA 1
ATOM 682 C C . VAL A 1 88 ? 4.707 3.386 -14.949 1.00 98.56 88 VAL A C 1
ATOM 684 O O . VAL A 1 88 ? 4.194 3.546 -13.842 1.00 98.56 88 VAL A O 1
ATOM 687 N N . LEU A 1 89 ? 4.853 4.375 -15.826 1.00 98.31 89 LEU A N 1
ATOM 688 C CA . LEU A 1 89 ? 4.410 5.746 -15.591 1.00 98.31 89 LEU A CA 1
ATOM 689 C C . LEU A 1 89 ? 3.171 6.061 -16.427 1.00 98.31 89 LEU A C 1
ATOM 691 O O . LEU A 1 89 ? 3.223 6.005 -17.657 1.00 98.31 89 LEU A O 1
ATOM 695 N N . ILE A 1 90 ? 2.099 6.473 -15.755 1.00 98.19 90 ILE A N 1
ATOM 696 C CA . ILE A 1 90 ? 0.894 7.033 -16.366 1.00 98.19 90 ILE A CA 1
ATOM 697 C C . ILE A 1 90 ? 0.964 8.556 -16.229 1.00 98.19 90 ILE A C 1
ATOM 699 O O . ILE A 1 90 ? 1.098 9.079 -15.122 1.00 98.19 90 ILE A O 1
ATOM 703 N N . ALA A 1 91 ? 0.893 9.282 -17.342 1.00 97.12 91 ALA A N 1
ATOM 704 C CA . ALA A 1 91 ? 1.017 10.740 -17.364 1.00 97.12 91 ALA A CA 1
ATOM 705 C C . ALA A 1 91 ? 0.132 11.362 -18.452 1.00 97.12 91 ALA A C 1
ATOM 707 O O . ALA A 1 91 ? -0.365 10.665 -19.337 1.00 97.12 91 ALA A O 1
ATOM 708 N N . ASP A 1 92 ? -0.044 12.683 -18.420 1.00 94.94 92 ASP A N 1
ATOM 709 C CA . ASP A 1 92 ? -0.755 13.394 -19.487 1.00 94.94 92 ASP A CA 1
ATOM 710 C C . ASP A 1 92 ? -0.030 13.196 -20.832 1.00 94.94 92 ASP A C 1
ATOM 712 O O . ASP A 1 92 ? 1.192 13.326 -20.923 1.00 94.94 92 ASP A O 1
ATOM 716 N N . GLY A 1 93 ? -0.778 12.808 -21.870 1.00 93.00 93 GLY A N 1
ATOM 717 C CA . GLY A 1 93 ? -0.225 12.402 -23.172 1.00 93.00 93 GLY A CA 1
ATOM 718 C C . GLY A 1 93 ? 0.397 10.995 -23.211 1.00 93.00 93 GLY A C 1
ATOM 719 O O . GLY A 1 93 ? 0.841 10.560 -24.268 1.00 93.00 93 GLY A O 1
ATOM 720 N N . LYS A 1 94 ? 0.418 10.277 -22.081 1.00 94.94 94 LYS A N 1
ATOM 721 C CA . LYS A 1 94 ? 0.915 8.900 -21.910 1.00 94.94 94 LYS A CA 1
ATOM 722 C C . LYS A 1 94 ? -0.064 8.107 -21.040 1.00 94.94 94 LYS A C 1
ATOM 724 O O . LYS A 1 94 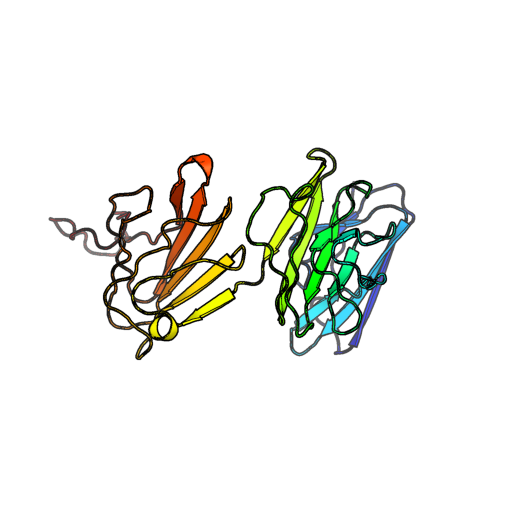? 0.246 7.701 -19.915 1.00 94.94 94 LYS A O 1
ATOM 729 N N . TRP A 1 95 ? -1.292 7.994 -21.531 1.00 95.94 95 TRP A N 1
ATOM 730 C CA . TRP A 1 95 ? -2.451 7.570 -20.753 1.00 95.94 95 TRP A CA 1
ATOM 731 C C . TRP A 1 95 ? -3.225 6.471 -21.477 1.00 95.94 95 TRP A C 1
ATOM 733 O O . TRP A 1 95 ? -3.341 6.482 -22.701 1.00 95.94 95 TRP A O 1
ATOM 743 N N . ALA A 1 96 ? -3.779 5.554 -20.691 1.00 97.31 96 ALA A N 1
ATOM 744 C CA . ALA A 1 96 ? -4.829 4.633 -21.097 1.00 97.31 96 ALA A CA 1
ATOM 745 C C . ALA A 1 96 ? -5.850 4.548 -19.957 1.00 97.31 96 ALA A C 1
ATOM 747 O O . ALA A 1 96 ? -5.476 4.673 -18.787 1.00 97.31 96 ALA A O 1
ATOM 748 N N . GLY A 1 97 ? -7.128 4.328 -20.266 1.00 96.94 97 GLY A N 1
ATOM 749 C CA . GLY A 1 97 ? -8.169 4.228 -19.234 1.00 96.94 97 GLY A CA 1
ATOM 750 C C . GLY A 1 97 ? -7.980 3.013 -18.325 1.00 96.94 97 GLY A C 1
ATOM 751 O O . GLY A 1 97 ? -8.162 3.090 -17.112 1.00 96.94 97 GLY A O 1
ATOM 752 N N . THR A 1 98 ? -7.556 1.893 -18.903 1.00 98.31 98 THR A N 1
ATOM 753 C CA . THR A 1 98 ? -7.194 0.661 -18.207 1.00 98.31 98 THR A CA 1
ATOM 754 C C . THR A 1 98 ? -5.807 0.218 -18.653 1.00 98.31 98 THR A C 1
ATOM 756 O O . THR A 1 98 ? -5.560 0.028 -19.841 1.00 98.31 98 THR A O 1
ATOM 759 N N . VAL A 1 99 ? -4.908 0.038 -17.691 1.00 98.19 99 VAL A N 1
ATOM 760 C CA . VAL A 1 99 ? -3.540 -0.432 -17.911 1.00 98.19 99 VAL A CA 1
ATOM 761 C C . VAL A 1 99 ? -3.437 -1.880 -17.447 1.00 98.19 99 VAL A C 1
ATOM 763 O O . VAL A 1 99 ? -3.711 -2.184 -16.288 1.00 98.19 99 VAL A O 1
ATOM 766 N N . ALA A 1 100 ? -3.037 -2.789 -18.329 1.00 98.12 100 ALA A N 1
ATOM 767 C CA . ALA A 1 100 ? -2.833 -4.192 -17.991 1.00 98.12 100 ALA A CA 1
ATOM 768 C C . ALA A 1 100 ? -1.344 -4.516 -17.849 1.00 98.12 100 ALA A C 1
ATOM 770 O O . ALA A 1 100 ? -0.529 -4.148 -18.695 1.00 98.12 100 ALA A O 1
ATOM 771 N N . LEU A 1 101 ? -0.988 -5.236 -16.784 1.00 98.25 101 LEU A N 1
ATOM 772 C CA . LEU A 1 101 ? 0.347 -5.814 -16.649 1.00 98.25 101 LEU A CA 1
ATOM 773 C C . LEU A 1 101 ? 0.416 -7.146 -17.417 1.00 98.25 101 LEU A C 1
ATOM 775 O O . LEU A 1 101 ? -0.522 -7.946 -17.313 1.00 98.25 101 LEU A O 1
ATOM 779 N N . PRO A 1 102 ? 1.507 -7.422 -18.152 1.00 97.06 102 PRO A N 1
ATOM 780 C CA . PRO A 1 102 ? 1.668 -8.673 -18.891 1.00 97.06 102 PRO A CA 1
ATOM 781 C C . PRO A 1 102 ? 1.827 -9.869 -17.943 1.00 97.06 102 PRO A C 1
ATOM 783 O O . PRO A 1 102 ?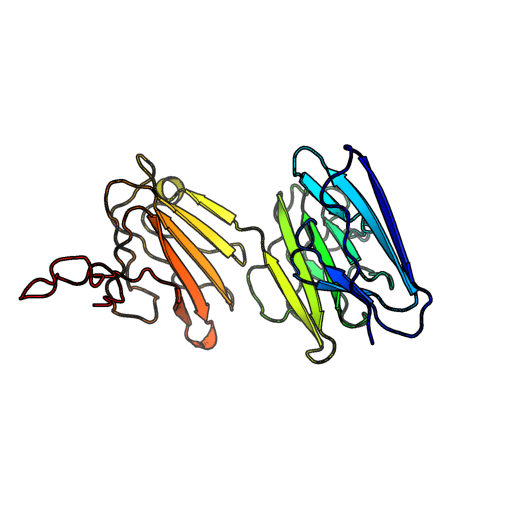 2.353 -9.730 -16.841 1.00 97.06 102 PRO A O 1
ATOM 786 N N . SER A 1 103 ? 1.414 -11.059 -18.372 1.00 93.81 103 SER A N 1
ATOM 787 C CA . SER A 1 103 ? 1.583 -12.318 -17.622 1.00 93.81 103 SER A CA 1
ATOM 788 C C . SER A 1 103 ? 2.790 -13.148 -18.086 1.00 93.81 103 SER A C 1
ATOM 790 O O . SER A 1 103 ? 3.202 -14.098 -17.426 1.00 93.81 103 SER A O 1
ATOM 792 N N . ASN A 1 104 ? 3.412 -12.794 -19.209 1.00 90.75 104 ASN A N 1
ATOM 793 C CA . ASN A 1 104 ? 4.555 -13.498 -19.792 1.00 90.75 104 ASN A CA 1
ATOM 794 C C . ASN A 1 104 ? 5.900 -12.864 -19.391 1.00 90.75 104 ASN A C 1
ATOM 796 O O . ASN A 1 104 ? 6.726 -12.554 -20.247 1.00 90.75 104 ASN A O 1
ATOM 800 N N . VAL A 1 105 ? 6.123 -12.659 -18.089 1.00 95.56 105 VAL A N 1
ATOM 801 C CA . VAL A 1 105 ? 7.385 -12.117 -17.553 1.00 95.56 105 VAL A CA 1
ATOM 802 C C . VAL A 1 105 ? 8.089 -13.116 -16.636 1.00 95.56 105 VAL A C 1
ATOM 804 O O . VAL A 1 105 ? 7.494 -14.078 -16.149 1.00 95.56 105 VAL A O 1
ATOM 807 N N . ASN A 1 106 ? 9.377 -12.881 -16.391 1.00 94.81 106 ASN A N 1
ATOM 808 C CA . ASN A 1 106 ? 10.176 -13.718 -15.504 1.00 94.81 106 ASN A CA 1
ATOM 809 C C . ASN A 1 106 ? 9.664 -13.670 -14.057 1.00 94.81 106 ASN A C 1
ATOM 811 O O . ASN A 1 106 ? 9.160 -12.658 -13.567 1.00 94.81 106 ASN A O 1
ATOM 815 N N . ASN A 1 107 ? 9.843 -14.777 -13.338 1.00 95.75 107 ASN A N 1
ATOM 816 C CA . ASN A 1 107 ? 9.507 -14.839 -11.923 1.00 95.75 107 ASN A CA 1
ATOM 817 C C . ASN A 1 107 ? 10.288 -13.791 -11.109 1.00 95.75 107 ASN A C 1
ATOM 819 O O . ASN A 1 107 ? 11.504 -13.619 -11.261 1.00 95.75 107 ASN A O 1
ATOM 823 N N . GLY A 1 108 ? 9.592 -13.114 -10.200 1.00 95.50 108 GLY A N 1
ATOM 824 C CA . GLY A 1 108 ? 10.172 -12.088 -9.346 1.00 95.50 108 GLY A CA 1
ATOM 825 C C . GLY A 1 108 ? 10.458 -10.761 -10.050 1.00 95.50 108 GLY A C 1
ATOM 826 O O . GLY A 1 108 ? 11.133 -9.931 -9.449 1.00 95.50 108 GLY A O 1
ATOM 827 N N . THR A 1 109 ? 9.991 -10.544 -11.287 1.00 96.94 109 THR A N 1
ATOM 828 C CA . THR A 1 109 ? 9.995 -9.201 -11.891 1.00 96.94 109 THR A CA 1
ATOM 829 C C . THR A 1 109 ? 9.221 -8.238 -10.995 1.00 96.94 109 THR A C 1
ATOM 831 O O . THR A 1 109 ? 8.097 -8.535 -10.591 1.00 96.94 109 THR A O 1
ATOM 834 N N . LEU A 1 110 ? 9.827 -7.093 -10.694 1.00 98.06 110 LEU A N 1
ATOM 835 C CA . LEU A 1 110 ? 9.260 -6.011 -9.903 1.00 98.06 110 LEU A CA 1
ATOM 836 C C . LEU A 1 110 ? 8.856 -4.859 -10.811 1.00 98.06 110 LEU A C 1
ATOM 838 O O . LEU A 1 110 ? 9.626 -4.420 -11.668 1.00 98.06 110 LEU A O 1
ATOM 842 N N . VAL A 1 111 ? 7.657 -4.341 -10.584 1.00 98.50 111 VAL A N 1
ATOM 843 C CA . VAL A 1 111 ? 7.135 -3.173 -11.285 1.00 98.50 111 VAL A CA 1
ATOM 844 C C . VAL A 1 111 ? 6.655 -2.155 -10.268 1.00 98.50 111 VAL A C 1
ATOM 846 O O . VAL A 1 111 ? 5.757 -2.443 -9.477 1.00 98.50 111 VAL A O 1
ATOM 849 N N . GLN A 1 112 ? 7.232 -0.958 -10.329 1.00 98.75 112 GLN A N 1
ATOM 850 C CA . GLN A 1 112 ? 6.653 0.236 -9.727 1.00 98.75 112 GLN A CA 1
ATOM 851 C C . GLN A 1 112 ? 5.642 0.827 -10.705 1.00 98.75 112 GLN A C 1
ATOM 853 O O . GLN A 1 112 ? 5.938 0.960 -11.889 1.00 98.75 112 GLN A O 1
ATOM 858 N N . ILE A 1 113 ? 4.472 1.222 -10.226 1.00 98.69 113 ILE A N 1
ATOM 859 C CA . ILE A 1 113 ? 3.445 1.897 -11.017 1.00 98.69 113 ILE A CA 1
ATOM 860 C C . ILE A 1 113 ? 3.180 3.241 -10.372 1.00 98.69 113 ILE A C 1
ATOM 862 O O . ILE A 1 113 ? 2.803 3.285 -9.201 1.00 98.69 113 ILE A O 1
ATOM 866 N N . THR A 1 114 ? 3.341 4.324 -11.128 1.00 98.62 114 THR A N 1
ATOM 867 C CA . THR A 1 114 ? 2.988 5.669 -10.666 1.00 98.62 114 THR A CA 1
ATOM 868 C C . THR A 1 114 ? 2.085 6.378 -11.660 1.00 98.62 114 THR A C 1
ATOM 870 O O . THR A 1 114 ? 2.114 6.109 -12.862 1.00 98.62 114 THR A O 1
ATOM 873 N N . SER A 1 115 ? 1.265 7.295 -11.151 1.00 98.38 115 SER A N 1
ATOM 874 C CA . SER A 1 115 ? 0.437 8.161 -11.989 1.00 98.38 115 SER A CA 1
ATOM 875 C C . SER A 1 115 ? 0.641 9.626 -11.627 1.00 98.38 115 SER A C 1
ATOM 877 O O . SER A 1 115 ? 0.532 10.024 -10.466 1.00 98.38 115 SER A O 1
ATOM 879 N N . THR A 1 116 ? 0.936 10.442 -12.634 1.00 98.00 116 THR A N 1
ATOM 880 C CA . THR A 1 116 ? 0.973 11.909 -12.555 1.00 98.00 116 THR A CA 1
ATOM 881 C C . THR A 1 116 ? -0.116 12.565 -13.404 1.00 98.00 116 THR A C 1
ATOM 883 O O . THR A 1 116 ? -0.245 13.791 -13.362 1.00 98.00 116 THR A O 1
ATOM 886 N N . ALA A 1 117 ? -0.899 11.762 -14.134 1.00 96.81 117 ALA A N 1
ATOM 887 C CA . ALA A 1 117 ? -1.940 12.214 -15.047 1.00 96.81 117 ALA A CA 1
ATOM 888 C C . ALA A 1 117 ? -3.060 12.987 -14.332 1.00 96.81 117 ALA A C 1
ATOM 890 O O . ALA A 1 117 ? -3.404 12.702 -13.182 1.00 96.81 117 ALA A O 1
ATOM 891 N N . GLY A 1 118 ? -3.650 13.955 -15.032 1.00 96.06 118 GLY A N 1
ATOM 892 C CA . GLY A 1 118 ? -4.855 14.661 -14.598 1.00 96.06 118 GLY A CA 1
ATOM 893 C C . GLY A 1 118 ? -6.128 13.821 -14.725 1.00 96.06 118 GLY A C 1
ATOM 894 O O . GLY A 1 118 ? -7.090 14.066 -13.998 1.00 96.06 118 GLY A O 1
ATOM 895 N N . TYR A 1 119 ? -6.125 12.813 -15.602 1.00 93.94 119 TYR A N 1
ATOM 896 C CA . TYR A 1 119 ? -7.248 11.898 -15.813 1.00 93.94 119 TYR A CA 1
ATOM 897 C C . TYR A 1 119 ? -7.037 10.573 -15.070 1.00 93.94 119 TYR A C 1
ATOM 899 O O . TYR A 1 119 ? -5.927 10.035 -15.091 1.00 93.94 119 TYR A O 1
ATOM 907 N N . PRO A 1 120 ? -8.084 10.015 -14.437 1.00 95.88 120 PRO A N 1
ATOM 908 C CA . PRO A 1 120 ? -7.982 8.732 -13.757 1.00 95.88 120 PRO A CA 1
ATOM 909 C C . PRO A 1 120 ? -7.758 7.588 -14.755 1.00 95.88 120 PRO A C 1
ATOM 911 O O . PRO A 1 120 ? -8.271 7.611 -15.874 1.00 95.88 120 PRO A O 1
ATOM 914 N N . SER A 1 121 ? -7.045 6.559 -14.308 1.00 97.81 121 SER A N 1
ATOM 915 C CA . SER A 1 121 ? -6.982 5.241 -14.953 1.00 97.81 121 SER A CA 1
ATOM 916 C C . SER A 1 121 ? -7.193 4.153 -13.901 1.00 97.81 121 SER A C 1
ATOM 918 O O . SER A 1 121 ? -7.336 4.443 -12.713 1.00 97.81 121 SER A O 1
ATOM 920 N N . GLN A 1 122 ? -7.158 2.890 -14.304 1.00 98.19 122 GLN A N 1
ATOM 921 C CA . GLN A 1 122 ? -7.167 1.746 -13.391 1.00 98.19 122 GLN A CA 1
ATOM 922 C C . GLN A 1 122 ? -6.265 0.625 -13.906 1.00 98.19 122 GLN A C 1
ATOM 924 O O . GLN A 1 122 ? -5.966 0.567 -15.100 1.00 98.19 122 GLN A O 1
ATOM 929 N N . LEU A 1 123 ? -5.854 -0.286 -13.025 1.00 98.44 123 LEU A N 1
ATOM 930 C CA . LEU A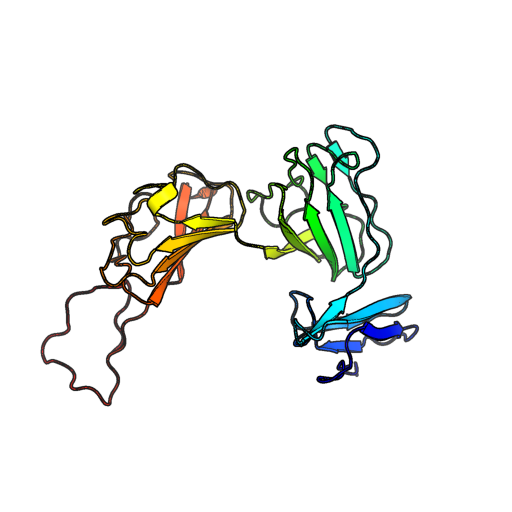 1 123 ? -5.224 -1.533 -13.453 1.00 98.44 123 LEU A CA 1
ATOM 931 C C . LEU A 1 123 ? -6.271 -2.569 -13.864 1.00 98.44 123 LEU A C 1
ATOM 933 O O . LEU A 1 123 ? -7.275 -2.762 -13.176 1.00 98.44 123 LEU A O 1
ATOM 937 N N . ALA A 1 124 ? -6.000 -3.283 -14.957 1.00 98.25 124 ALA A N 1
ATOM 938 C CA . ALA A 1 124 ? -6.719 -4.509 -15.272 1.00 98.25 124 ALA A CA 1
ATOM 939 C C . ALA A 1 124 ? -6.475 -5.541 -14.163 1.00 98.25 124 ALA A C 1
ATOM 941 O O . ALA A 1 124 ? -5.343 -5.731 -13.712 1.00 98.25 124 ALA A O 1
ATOM 942 N N . LYS A 1 125 ? -7.542 -6.210 -13.724 1.00 97.00 125 LYS A N 1
ATOM 943 C CA . LYS A 1 125 ? -7.524 -7.068 -12.530 1.00 97.00 125 LYS A CA 1
ATOM 944 C C . LYS A 1 125 ? -7.204 -8.533 -12.838 1.00 97.00 125 LYS A C 1
ATOM 946 O O . LYS A 1 125 ? -6.839 -9.269 -11.927 1.00 97.00 125 LYS A O 1
ATOM 951 N N . ASP A 1 126 ? -7.280 -8.939 -14.105 1.00 95.00 126 ASP A N 1
ATOM 952 C CA . ASP A 1 126 ? -7.169 -10.342 -14.536 1.00 95.00 126 ASP A CA 1
ATOM 953 C C . ASP A 1 126 ? -5.853 -10.995 -14.112 1.00 95.00 126 ASP A C 1
ATOM 955 O O . ASP A 1 126 ? -5.831 -12.152 -13.694 1.00 95.00 126 ASP A O 1
ATOM 959 N N . ASN A 1 127 ? -4.758 -10.235 -14.150 1.00 96.12 127 ASN A N 1
ATOM 960 C CA . ASN A 1 127 ? -3.425 -10.726 -13.806 1.00 96.12 127 ASN A CA 1
ATOM 961 C C . ASN A 1 127 ? -2.997 -10.354 -12.379 1.00 96.12 127 ASN A C 1
ATOM 963 O O . ASN A 1 127 ? -1.861 -10.631 -12.005 1.00 96.12 127 ASN A O 1
ATOM 967 N N . LEU A 1 128 ? -3.863 -9.739 -11.568 1.00 98.38 128 LEU A N 1
ATOM 968 C CA . LEU A 1 128 ? -3.551 -9.374 -10.182 1.00 98.38 128 LEU A CA 1
ATOM 969 C C . LEU A 1 128 ? -3.994 -10.478 -9.217 1.00 98.38 128 LEU A C 1
ATOM 971 O O . LEU A 1 128 ? -4.967 -11.187 -9.476 1.00 98.38 128 LEU A O 1
ATOM 975 N N . LEU A 1 129 ? -3.287 -10.620 -8.092 1.00 98.12 129 LEU A N 1
ATOM 976 C CA . LEU A 1 129 ? -3.605 -11.629 -7.076 1.00 98.12 129 LEU A CA 1
ATOM 977 C C . LEU A 1 129 ? -5.034 -11.481 -6.527 1.00 98.12 129 LEU A C 1
ATOM 979 O O . LEU A 1 129 ? -5.714 -12.483 -6.323 1.00 98.12 129 LEU A O 1
ATOM 983 N N . PHE A 1 130 ? -5.482 -10.240 -6.320 1.00 97.44 130 PHE A N 1
ATOM 984 C CA . PHE A 1 130 ? -6.836 -9.918 -5.877 1.00 97.44 130 PHE A CA 1
ATOM 985 C C . PHE A 1 130 ? -7.408 -8.748 -6.690 1.00 97.44 130 PHE A C 1
ATOM 987 O O . PHE A 1 130 ? -6.660 -7.834 -7.051 1.00 97.44 130 PHE A O 1
ATOM 994 N N . PRO A 1 131 ? -8.726 -8.727 -6.956 1.00 97.62 131 PRO A N 1
ATOM 995 C CA . PRO A 1 131 ? -9.378 -7.689 -7.752 1.00 97.62 131 PRO A CA 1
ATOM 996 C C . PRO A 1 131 ? -9.682 -6.397 -6.958 1.00 97.62 131 PRO A C 1
ATOM 998 O O . PRO A 1 131 ? -10.769 -5.830 -7.103 1.00 97.62 131 PRO A O 1
ATOM 1001 N N . SER A 1 132 ? -8.735 -5.905 -6.151 1.00 98.56 132 SER A N 1
ATOM 1002 C CA . SER A 1 132 ? -8.863 -4.695 -5.314 1.00 98.56 132 SER A CA 1
ATOM 1003 C C . SER A 1 132 ? -9.032 -3.401 -6.136 1.00 98.56 132 SER A C 1
ATOM 1005 O O . SER A 1 132 ? -8.945 -3.395 -7.368 1.00 98.56 132 SER A O 1
ATOM 1007 N N . SER A 1 133 ? -9.289 -2.278 -5.466 1.00 98.19 133 SER A N 1
ATOM 1008 C CA . SER A 1 133 ? -9.540 -0.951 -6.052 1.00 98.19 133 SER A CA 1
ATOM 1009 C C . SER A 1 133 ? -8.272 -0.266 -6.584 1.00 98.19 133 SER A C 1
ATOM 1011 O O . SER A 1 133 ? -7.936 0.836 -6.161 1.00 98.19 133 SER A O 1
ATOM 1013 N N . PHE A 1 134 ? -7.546 -0.901 -7.507 1.00 98.38 134 PHE A N 1
ATOM 1014 C CA . PHE A 1 134 ? -6.299 -0.388 -8.094 1.00 98.38 134 PHE A CA 1
ATOM 1015 C C . PHE A 1 134 ? -6.515 0.760 -9.100 1.00 98.38 134 PHE A C 1
ATOM 1017 O O . PHE A 1 134 ? -6.193 0.645 -10.284 1.00 98.38 134 PHE A O 1
ATOM 1024 N N . ASN A 1 135 ? -7.047 1.882 -8.618 1.00 98.12 135 ASN A N 1
ATOM 1025 C CA . ASN A 1 135 ? -7.205 3.110 -9.391 1.00 98.12 135 ASN A CA 1
ATOM 1026 C C . ASN A 1 135 ? -5.897 3.915 -9.429 1.00 98.12 135 ASN A C 1
ATOM 1028 O O . ASN A 1 135 ? -5.196 4.085 -8.432 1.00 98.12 135 ASN A O 1
ATOM 1032 N N . LEU A 1 136 ? -5.578 4.464 -10.593 1.00 97.88 136 LEU A N 1
ATOM 1033 C CA . LEU A 1 136 ? -4.342 5.179 -10.892 1.00 97.88 136 LEU A CA 1
ATOM 1034 C C . LEU A 1 136 ? -4.615 6.683 -10.999 1.00 97.88 136 LEU A C 1
ATOM 1036 O O . LEU A 1 136 ? -4.546 7.279 -12.073 1.00 97.88 136 LEU A O 1
ATOM 1040 N N . ASN A 1 137 ? -4.935 7.293 -9.861 1.00 96.56 137 ASN A N 1
ATOM 1041 C CA . ASN A 1 137 ? -5.115 8.738 -9.741 1.00 96.56 137 ASN A CA 1
ATOM 1042 C C . ASN A 1 137 ? -3.765 9.455 -9.601 1.00 96.56 137 ASN A C 1
ATOM 1044 O O . ASN A 1 137 ? -2.749 8.846 -9.262 1.00 96.56 137 ASN A O 1
ATOM 1048 N N . LYS A 1 138 ? -3.756 10.777 -9.792 1.00 97.38 138 LYS A N 1
ATOM 1049 C CA . LYS A 1 138 ? -2.559 11.596 -9.578 1.00 97.38 138 LYS A CA 1
ATOM 1050 C C . LYS A 1 138 ? -1.960 11.363 -8.186 1.00 97.38 138 LYS A C 1
ATOM 1052 O O . LYS A 1 138 ? -2.621 11.559 -7.169 1.00 97.38 138 LYS A O 1
ATOM 1057 N N . GLY A 1 139 ? -0.685 10.987 -8.146 1.00 97.06 139 GLY A N 1
ATOM 1058 C CA . GLY A 1 139 ? 0.064 10.701 -6.924 1.00 97.06 139 GLY A CA 1
ATOM 1059 C C . GLY A 1 139 ? -0.028 9.255 -6.425 1.00 97.06 139 GLY A C 1
ATOM 1060 O O . GLY A 1 139 ? 0.618 8.953 -5.413 1.00 97.06 139 GLY A O 1
ATOM 1061 N N . THR A 1 140 ? -0.778 8.380 -7.110 1.00 97.88 140 THR A N 1
ATOM 1062 C CA . THR A 1 140 ? -0.797 6.933 -6.855 1.00 97.88 140 THR A CA 1
ATOM 1063 C C . THR A 1 140 ? 0.600 6.338 -7.030 1.00 97.88 140 THR A C 1
ATOM 1065 O O . THR A 1 140 ? 1.324 6.694 -7.959 1.00 97.88 140 THR A O 1
ATOM 1068 N N . GLU A 1 141 ? 0.948 5.403 -6.147 1.00 98.44 141 GLU A N 1
ATOM 1069 C CA . GLU A 1 141 ? 2.147 4.578 -6.254 1.00 98.44 141 GLU A CA 1
ATOM 1070 C C . GLU A 1 141 ? 1.865 3.165 -5.738 1.00 98.44 141 GLU A C 1
ATOM 1072 O O . GLU A 1 141 ? 1.468 2.989 -4.583 1.00 98.44 141 GLU A O 1
ATOM 1077 N N . TYR A 1 142 ? 2.108 2.168 -6.583 1.00 98.69 142 TYR A N 1
ATOM 1078 C CA . TYR A 1 142 ? 2.000 0.750 -6.248 1.00 98.69 142 TYR A CA 1
ATOM 1079 C C . TYR A 1 142 ? 3.264 0.015 -6.671 1.00 98.69 142 TYR A C 1
ATOM 1081 O O . TYR A 1 142 ? 3.894 0.379 -7.660 1.00 98.69 142 TYR A O 1
ATOM 1089 N N . TRP A 1 143 ? 3.604 -1.052 -5.962 1.00 98.69 143 TRP A N 1
ATOM 1090 C CA . TRP A 1 143 ? 4.635 -1.988 -6.380 1.00 98.69 143 TRP A CA 1
ATOM 1091 C C . TRP A 1 143 ? 4.078 -3.395 -6.425 1.00 98.69 143 TRP A C 1
ATOM 1093 O O . TRP A 1 143 ? 3.425 -3.844 -5.481 1.00 98.69 143 TRP A O 1
ATOM 1103 N N . PHE A 1 144 ? 4.396 -4.096 -7.504 1.00 98.75 144 PHE A N 1
ATOM 1104 C CA . PHE A 1 144 ? 4.010 -5.481 -7.704 1.00 98.75 144 PHE A CA 1
ATOM 1105 C C . PHE A 1 144 ? 5.222 -6.350 -8.004 1.00 98.75 144 PHE A C 1
ATOM 1107 O O . PHE A 1 144 ? 6.146 -5.924 -8.696 1.00 98.75 144 PHE A O 1
ATOM 1114 N N . LYS A 1 145 ? 5.168 -7.597 -7.542 1.00 98.38 145 LYS A N 1
ATOM 1115 C CA . LYS A 1 145 ? 6.099 -8.665 -7.895 1.00 98.38 145 LYS A CA 1
ATOM 1116 C C . LYS A 1 145 ? 5.358 -9.754 -8.649 1.00 98.38 145 LYS A C 1
ATOM 1118 O O . LYS A 1 145 ? 4.334 -10.250 -8.179 1.00 98.38 145 LYS A O 1
ATOM 1123 N N . TYR A 1 146 ? 5.868 -10.149 -9.807 1.00 98.44 146 TYR A N 1
ATOM 1124 C CA . TYR A 1 146 ? 5.282 -11.256 -10.548 1.00 98.44 146 TYR A CA 1
ATOM 1125 C C . TYR A 1 146 ? 5.643 -12.595 -9.902 1.00 98.44 146 TYR A C 1
ATOM 1127 O O . TYR A 1 146 ? 6.819 -12.889 -9.670 1.00 98.44 146 TYR A O 1
ATOM 1135 N N . ASN A 1 147 ? 4.634 -13.422 -9.639 1.00 97.88 147 ASN A N 1
ATOM 1136 C CA . ASN A 1 147 ? 4.797 -14.785 -9.155 1.00 97.88 147 ASN A CA 1
ATOM 1137 C C . ASN A 1 147 ? 4.346 -15.767 -10.242 1.00 97.88 147 ASN A C 1
ATOM 1139 O O . ASN A 1 147 ? 3.154 -15.917 -10.505 1.00 97.88 147 ASN A O 1
ATOM 1143 N N . SER A 1 148 ? 5.312 -16.457 -10.847 1.00 96.38 148 SER A N 1
ATOM 1144 C CA . SER A 1 148 ? 5.071 -17.403 -11.946 1.00 96.38 148 SER A CA 1
ATOM 1145 C C . SER A 1 148 ? 4.284 -18.651 -11.535 1.00 96.38 148 SER A C 1
ATOM 1147 O O . SER A 1 148 ? 3.545 -19.183 -12.356 1.00 96.38 148 SER A O 1
ATOM 1149 N N . ALA A 1 149 ? 4.385 -19.092 -10.276 1.00 96.94 149 ALA A N 1
ATOM 1150 C CA . ALA A 1 149 ? 3.635 -20.246 -9.779 1.00 96.94 149 ALA A CA 1
ATOM 1151 C C . ALA A 1 149 ? 2.140 -19.931 -9.628 1.00 96.94 149 ALA A C 1
ATOM 1153 O O . ALA A 1 149 ? 1.299 -20.800 -9.830 1.00 96.94 149 ALA A O 1
ATOM 1154 N N . LEU A 1 150 ? 1.816 -18.677 -9.299 1.00 97.19 150 LEU A N 1
ATOM 1155 C CA . LEU A 1 150 ? 0.438 -18.188 -9.245 1.00 97.19 150 LEU A CA 1
ATOM 1156 C C . LEU A 1 150 ? -0.046 -17.654 -10.598 1.00 97.19 150 LEU A C 1
ATOM 1158 O O . LEU A 1 150 ? -1.246 -17.507 -10.790 1.00 97.19 150 LEU A O 1
ATOM 1162 N N . GLN A 1 151 ? 0.879 -17.335 -11.507 1.00 97.00 151 GLN A N 1
ATOM 1163 C CA . GLN A 1 151 ? 0.632 -16.555 -12.722 1.00 97.00 151 GLN A CA 1
ATOM 1164 C C . GLN A 1 151 ? -0.045 -15.206 -12.424 1.00 97.00 151 GLN A C 1
ATOM 1166 O O . GLN A 1 151 ? -0.917 -14.748 -13.162 1.00 97.00 151 GLN A O 1
ATOM 1171 N N . LYS A 1 152 ? 0.341 -14.572 -11.308 1.00 98.31 152 LYS A N 1
ATOM 1172 C CA . LYS A 1 152 ? -0.251 -13.320 -10.816 1.00 98.31 152 LYS A CA 1
ATOM 1173 C C . LYS A 1 152 ? 0.807 -12.314 -10.384 1.00 98.31 152 LYS A C 1
ATOM 1175 O O . LYS A 1 152 ? 1.861 -12.670 -9.857 1.00 98.31 152 LYS A O 1
ATOM 1180 N N . TRP A 1 153 ? 0.467 -11.042 -10.530 1.00 98.75 153 TRP A N 1
ATOM 1181 C CA . TRP A 1 153 ? 1.138 -9.923 -9.888 1.00 98.75 153 TRP A CA 1
ATOM 1182 C C . TRP A 1 153 ? 0.650 -9.788 -8.449 1.00 98.75 153 TRP A C 1
ATOM 1184 O O . TRP A 1 153 ? -0.539 -9.586 -8.186 1.00 98.75 153 TRP A O 1
ATOM 1194 N N . VAL A 1 154 ? 1.586 -9.910 -7.516 1.00 98.56 154 VAL A N 1
ATOM 1195 C CA . VAL A 1 154 ? 1.354 -9.798 -6.078 1.00 98.56 154 VAL A CA 1
ATOM 1196 C C . VAL A 1 154 ? 1.729 -8.383 -5.638 1.00 98.56 154 VAL A C 1
ATOM 1198 O O . VAL A 1 154 ? 2.833 -7.943 -5.961 1.00 98.56 154 VAL A O 1
ATOM 1201 N N . PRO A 1 155 ? 0.847 -7.640 -4.948 1.00 98.38 155 PRO A N 1
ATOM 1202 C CA . PRO A 1 155 ? 1.198 -6.327 -4.418 1.00 98.38 155 PRO A CA 1
ATOM 1203 C C . PRO A 1 155 ? 2.231 -6.468 -3.289 1.00 98.38 155 PRO A C 1
ATOM 1205 O O . PRO A 1 155 ? 1.989 -7.173 -2.314 1.00 98.38 155 PRO A O 1
ATOM 1208 N N . GLU A 1 156 ? 3.364 -5.779 -3.412 1.00 98.19 156 GLU A N 1
ATOM 1209 C CA . GLU A 1 156 ? 4.415 -5.709 -2.380 1.00 98.19 156 GLU A CA 1
ATOM 1210 C C . GLU A 1 156 ? 4.343 -4.389 -1.601 1.00 98.19 156 GLU A C 1
ATOM 1212 O O . GLU A 1 156 ? 4.655 -4.339 -0.416 1.00 98.19 156 GLU A O 1
ATOM 1217 N N . TYR A 1 157 ? 3.889 -3.311 -2.248 1.00 98.38 157 TYR A N 1
ATOM 1218 C CA . TYR A 1 157 ? 3.640 -2.033 -1.587 1.00 98.38 157 TYR A CA 1
ATOM 1219 C C . TYR A 1 157 ? 2.485 -1.285 -2.227 1.00 98.38 157 TYR A C 1
ATOM 1221 O O . TYR A 1 157 ? 2.353 -1.231 -3.448 1.00 98.38 157 TYR A O 1
ATOM 1229 N N . ILE A 1 158 ? 1.683 -0.658 -1.372 1.00 98.31 158 ILE A N 1
ATOM 1230 C CA . ILE A 1 158 ? 0.562 0.188 -1.750 1.00 98.31 158 ILE A CA 1
ATOM 1231 C C . ILE A 1 158 ? 0.704 1.504 -1.002 1.00 98.31 158 ILE A C 1
ATOM 1233 O O . ILE A 1 158 ? 0.619 1.534 0.227 1.00 98.31 158 ILE A O 1
ATOM 1237 N N . LYS A 1 159 ? 0.875 2.608 -1.727 1.00 98.38 159 LYS A N 1
ATOM 1238 C CA . LYS A 1 159 ? 0.774 3.933 -1.123 1.00 98.38 159 LYS A CA 1
ATOM 1239 C C . LYS A 1 159 ? -0.672 4.187 -0.709 1.00 98.38 159 LYS A C 1
ATOM 1241 O O . LYS A 1 159 ? -1.578 4.118 -1.541 1.00 98.38 159 LYS A O 1
ATOM 1246 N N . SER A 1 160 ? -0.883 4.480 0.573 1.00 97.88 160 SER A N 1
ATOM 1247 C CA . SER A 1 160 ? -2.220 4.698 1.125 1.00 97.88 160 SER A CA 1
ATOM 1248 C C . SER A 1 160 ? -2.864 5.982 0.592 1.00 97.88 160 SER A C 1
ATOM 1250 O O . SER A 1 160 ? -2.217 7.029 0.474 1.00 97.88 160 SER A O 1
ATOM 1252 N N . LEU A 1 161 ? -4.170 5.922 0.318 1.00 98.00 161 LEU A N 1
ATOM 1253 C CA . LEU A 1 161 ? -5.005 7.113 0.189 1.00 98.00 161 LEU A CA 1
ATOM 1254 C C . LEU A 1 161 ? -5.275 7.663 1.590 1.00 98.00 161 LEU A C 1
ATOM 1256 O O . LEU A 1 161 ? -5.987 7.042 2.376 1.00 98.00 161 LEU A O 1
ATOM 1260 N N . LYS A 1 162 ? -4.714 8.830 1.904 1.00 98.12 162 LYS A N 1
ATOM 1261 C CA . LYS A 1 162 ? -4.854 9.453 3.224 1.00 98.12 162 LYS A CA 1
ATOM 1262 C C . LYS A 1 162 ? -6.071 10.363 3.276 1.00 98.12 162 LYS A C 1
ATOM 1264 O O . LYS A 1 162 ? -6.176 11.305 2.494 1.00 98.12 162 LYS A O 1
ATOM 1269 N N . LEU A 1 163 ? -6.952 10.109 4.236 1.00 98.38 163 LEU A N 1
ATOM 1270 C CA . LEU A 1 163 ? -8.164 10.878 4.484 1.00 98.38 163 LEU A CA 1
ATOM 1271 C C . LEU A 1 163 ? -8.162 11.406 5.922 1.00 98.38 163 LEU A C 1
ATOM 1273 O O . LEU A 1 163 ? -7.798 10.704 6.865 1.00 98.38 163 LEU A O 1
ATOM 1277 N N . ASN A 1 164 ? -8.605 12.648 6.094 1.00 98.44 164 ASN A N 1
ATOM 1278 C CA . ASN A 1 164 ? -8.891 13.215 7.409 1.00 98.44 164 ASN A CA 1
ATOM 1279 C C . ASN A 1 164 ? -10.364 12.990 7.724 1.00 98.44 164 ASN A C 1
ATOM 1281 O O . ASN A 1 164 ? -11.213 13.350 6.905 1.00 98.44 164 ASN A O 1
ATOM 1285 N N . VAL A 1 165 ? -10.674 12.439 8.898 1.00 98.56 165 VAL A N 1
ATOM 1286 C CA . VAL A 1 165 ? -12.058 12.086 9.230 1.00 98.56 165 VAL A CA 1
ATOM 1287 C C . VAL A 1 165 ? -13.002 13.289 9.186 1.00 98.56 165 VAL A C 1
ATOM 1289 O O . VAL A 1 165 ? -14.118 13.169 8.692 1.00 98.56 165 VAL A O 1
ATOM 1292 N N . LYS A 1 166 ? -12.543 14.488 9.566 1.00 97.62 166 LYS A N 1
ATOM 1293 C CA . LYS A 1 166 ? -13.365 15.709 9.496 1.00 97.62 166 LYS A CA 1
ATOM 1294 C C . LYS A 1 166 ? -13.846 16.051 8.081 1.00 97.62 166 LYS A C 1
ATOM 1296 O O . LYS A 1 166 ? -14.863 16.716 7.939 1.00 97.62 166 LYS A O 1
ATOM 1301 N N . ASN A 1 167 ? -13.111 15.621 7.051 1.00 97.94 167 ASN A N 1
ATOM 1302 C CA . ASN A 1 167 ? -13.444 15.903 5.654 1.00 97.94 167 ASN A CA 1
ATOM 1303 C C . ASN A 1 167 ? -14.459 14.899 5.087 1.00 97.94 167 ASN A C 1
ATOM 1305 O O . ASN A 1 167 ? -15.106 15.201 4.091 1.00 97.94 167 ASN A O 1
ATOM 1309 N N . ILE A 1 168 ? -14.567 13.709 5.688 1.00 97.88 168 ILE A N 1
ATOM 1310 C CA . ILE A 1 168 ? -15.455 12.628 5.229 1.00 97.88 168 ILE A CA 1
ATOM 1311 C C . ILE A 1 168 ? -16.647 12.392 6.169 1.00 97.88 168 ILE A C 1
ATOM 1313 O O . ILE A 1 168 ? -17.612 11.747 5.778 1.00 97.88 168 ILE A O 1
ATOM 1317 N N . GLY A 1 169 ? -16.610 12.934 7.389 1.00 97.50 169 GLY A N 1
ATOM 1318 C CA . GLY A 1 169 ? -17.666 12.790 8.388 1.00 97.50 169 GLY A CA 1
ATOM 1319 C C . GLY A 1 169 ? -17.627 11.454 9.136 1.00 97.50 169 GLY A C 1
ATOM 1320 O O . GLY A 1 169 ? -16.600 10.782 9.215 1.00 97.50 169 GLY A O 1
ATOM 1321 N N . SER A 1 170 ? -18.764 11.073 9.719 1.00 97.75 170 SER A N 1
ATOM 1322 C CA . SER A 1 170 ? -18.931 9.866 10.547 1.00 97.75 170 SER A CA 1
ATOM 1323 C C . SER A 1 170 ? -19.112 8.566 9.751 1.00 97.75 170 SER A C 1
ATOM 1325 O O . SER A 1 170 ? -19.373 7.507 10.326 1.00 97.75 170 SER A O 1
ATOM 1327 N N . SER A 1 171 ? -18.979 8.604 8.428 1.00 97.62 171 SER A N 1
ATOM 1328 C CA . SER A 1 171 ? -19.086 7.418 7.580 1.00 97.62 171 SER A CA 1
ATOM 1329 C C . SER A 1 171 ? -18.235 7.568 6.331 1.00 97.62 171 SER A C 1
ATOM 1331 O O . SER A 1 171 ? -18.313 8.590 5.652 1.00 97.62 171 SER A O 1
ATOM 1333 N N . LEU A 1 172 ? -17.486 6.528 5.981 1.00 97.56 172 LEU A N 1
ATOM 1334 C CA . LEU A 1 172 ? -16.840 6.443 4.677 1.00 97.56 172 LEU A CA 1
ATOM 1335 C C . LEU A 1 172 ? -17.824 5.828 3.680 1.00 97.56 172 LEU A C 1
ATOM 1337 O O . LEU A 1 172 ? -18.243 4.688 3.852 1.00 97.56 172 LEU A O 1
ATOM 1341 N N . SER A 1 173 ? -18.201 6.575 2.642 1.00 95.62 173 SER A N 1
ATOM 1342 C CA . SER A 1 173 ? -19.178 6.114 1.645 1.00 95.62 173 SER A CA 1
ATOM 1343 C C . SER A 1 173 ? -18.630 5.005 0.743 1.00 95.62 173 SER A C 1
ATOM 1345 O O . SER A 1 173 ? -19.340 4.055 0.427 1.00 95.62 173 SER A O 1
ATOM 1347 N N . SER A 1 174 ? -17.366 5.118 0.334 1.00 95.88 174 SER A N 1
ATOM 1348 C CA . SER A 1 174 ? -16.687 4.163 -0.546 1.00 95.88 174 SER A CA 1
ATOM 1349 C C . SER A 1 174 ? -15.171 4.262 -0.401 1.00 95.88 174 SER A C 1
ATOM 1351 O O . SER A 1 174 ? -14.648 5.331 -0.080 1.00 95.88 174 SER A O 1
ATOM 1353 N N . VAL A 1 175 ? -14.464 3.182 -0.724 1.00 96.88 175 VAL A N 1
ATOM 1354 C CA . VAL A 1 175 ? -13.008 3.189 -0.925 1.00 96.88 175 VAL A CA 1
ATOM 1355 C C . VAL A 1 175 ? -12.681 3.258 -2.414 1.00 96.88 175 VAL A C 1
ATOM 1357 O O . VAL A 1 175 ? -13.340 2.626 -3.236 1.00 96.88 175 VAL A O 1
ATOM 1360 N N . THR A 1 176 ? -11.663 4.041 -2.768 1.00 95.50 176 THR A N 1
ATOM 1361 C CA . THR A 1 176 ? -11.223 4.239 -4.162 1.00 95.50 176 THR A CA 1
ATOM 1362 C C . THR A 1 176 ? -9.770 3.829 -4.390 1.00 95.50 176 THR A C 1
ATOM 1364 O O . THR A 1 176 ? -9.238 4.039 -5.477 1.00 95.50 176 THR A O 1
ATOM 1367 N N . ALA A 1 177 ? -9.128 3.239 -3.383 1.00 97.56 177 ALA A N 1
ATOM 1368 C CA . ALA A 1 177 ? -7.772 2.712 -3.433 1.00 97.56 177 ALA A CA 1
ATOM 1369 C C . ALA A 1 177 ? -7.715 1.383 -2.659 1.00 97.56 177 ALA A C 1
ATOM 1371 O O . ALA A 1 177 ? -8.521 1.198 -1.742 1.00 97.56 177 ALA A O 1
ATOM 1372 N N . PRO A 1 178 ? -6.744 0.493 -2.942 1.00 98.56 178 PRO A N 1
ATOM 1373 C CA . PRO A 1 178 ? -6.623 -0.784 -2.235 1.00 98.56 178 PRO A CA 1
ATOM 1374 C C . PRO A 1 178 ? -6.276 -0.611 -0.753 1.00 98.56 178 PRO A C 1
ATOM 1376 O O . PRO A 1 178 ? -6.508 -1.511 0.044 1.00 98.56 178 PRO A O 1
ATOM 1379 N N . LEU A 1 179 ? -5.710 0.539 -0.377 1.00 98.81 179 LEU A N 1
ATOM 1380 C CA . LEU A 1 179 ? -5.406 0.898 1.001 1.00 98.81 179 LEU A CA 1
ATOM 1381 C C . LEU A 1 179 ? -5.837 2.342 1.258 1.00 98.81 179 LEU A C 1
ATOM 1383 O O . LEU A 1 179 ? -5.291 3.277 0.670 1.00 98.81 179 LEU A O 1
ATOM 1387 N N . THR A 1 180 ? -6.797 2.516 2.160 1.00 98.81 180 THR A N 1
ATOM 1388 C CA . THR A 1 180 ? -7.249 3.824 2.645 1.00 98.81 180 THR A CA 1
ATOM 1389 C C . THR A 1 180 ? -6.833 4.000 4.101 1.00 98.81 180 THR A C 1
ATOM 1391 O O . THR A 1 180 ? -7.025 3.106 4.917 1.00 98.81 180 THR A O 1
ATOM 1394 N N . GLU A 1 181 ? -6.273 5.154 4.441 1.00 98.81 181 GLU A N 1
ATOM 1395 C CA . GLU A 1 181 ? -5.826 5.497 5.789 1.00 98.81 181 GLU A CA 1
ATOM 1396 C C . GLU A 1 181 ? -6.636 6.689 6.302 1.00 98.81 181 GLU A C 1
ATOM 1398 O O . GLU A 1 181 ? -6.498 7.809 5.808 1.00 98.81 181 GLU A O 1
ATOM 1403 N N . VAL A 1 182 ? -7.489 6.451 7.296 1.00 98.81 182 VAL A N 1
ATOM 1404 C CA . VAL A 1 182 ? -8.330 7.470 7.926 1.00 98.81 182 VAL A CA 1
ATOM 1405 C C . VAL A 1 182 ? -7.668 7.936 9.216 1.00 98.81 182 VAL A C 1
ATOM 1407 O O . VAL A 1 182 ? -7.444 7.156 10.140 1.00 98.81 182 VAL A O 1
ATOM 1410 N N . SER A 1 183 ? -7.359 9.228 9.278 1.00 98.69 183 SER A N 1
ATOM 1411 C CA . SER A 1 183 ? -6.704 9.849 10.429 1.00 98.69 183 SER A CA 1
ATOM 1412 C C . SER A 1 183 ? -7.710 10.593 11.301 1.00 98.69 183 SER A C 1
ATOM 1414 O O . SER A 1 183 ? -8.469 11.426 10.794 1.00 98.69 183 SER A O 1
ATOM 1416 N N . PHE A 1 184 ? -7.648 10.336 12.605 1.00 98.81 184 PHE A N 1
ATOM 1417 C CA . PHE A 1 184 ? -8.284 11.095 13.679 1.00 98.81 184 PHE A CA 1
ATOM 1418 C C . PHE A 1 184 ? -7.217 11.894 14.435 1.00 98.81 184 PHE A C 1
ATOM 1420 O O . PHE A 1 184 ? -6.086 11.439 14.594 1.00 98.81 184 PHE A O 1
ATOM 1427 N N . GLY A 1 185 ? -7.573 13.081 14.911 1.00 98.56 185 GLY A N 1
ATOM 1428 C CA . GLY A 1 185 ? -6.701 13.958 15.690 1.00 98.56 185 GLY A CA 1
ATOM 1429 C C . GLY A 1 185 ? -7.488 15.075 16.369 1.00 98.56 185 GLY A C 1
ATOM 1430 O O . GLY A 1 185 ? -8.685 15.239 16.128 1.00 98.56 185 GLY A O 1
ATOM 1431 N N . ASP A 1 186 ? -6.823 15.879 17.193 1.00 98.12 186 ASP A N 1
ATOM 1432 C CA . ASP A 1 186 ? -7.452 17.069 17.770 1.00 98.12 186 ASP A CA 1
ATOM 1433 C C . ASP A 1 186 ? -7.875 18.035 16.644 1.00 98.12 186 ASP A C 1
ATOM 1435 O O . ASP A 1 186 ? -7.142 18.246 15.676 1.00 98.12 186 ASP A O 1
ATOM 1439 N N . ALA A 1 187 ? -9.105 18.557 16.717 1.00 96.75 187 ALA A N 1
ATOM 1440 C CA . ALA A 1 187 ? -9.775 19.300 15.633 1.00 96.75 187 ALA A CA 1
ATOM 1441 C C . ALA A 1 187 ? -9.952 18.529 14.296 1.00 96.75 187 ALA A C 1
ATOM 1443 O O . ALA A 1 187 ? -10.320 19.108 13.269 1.00 96.75 187 ALA A O 1
ATOM 1444 N N . ASN A 1 188 ? -9.730 17.213 14.299 1.00 98.06 188 ASN A N 1
ATOM 1445 C CA . ASN A 1 188 ? -9.988 16.289 13.199 1.00 98.06 188 ASN A CA 1
ATOM 1446 C C . ASN A 1 188 ? -10.635 15.010 13.754 1.00 98.06 188 ASN A C 1
ATOM 1448 O O . ASN A 1 188 ? -10.021 13.945 13.782 1.00 98.06 188 ASN A O 1
ATOM 1452 N N . TRP A 1 189 ? -11.854 15.132 14.272 1.00 98.62 189 TRP A N 1
ATOM 1453 C CA . TRP A 1 189 ? -12.468 14.082 15.076 1.00 98.62 189 TRP A CA 1
ATOM 1454 C C . TRP A 1 189 ? -13.978 14.026 14.874 1.00 98.62 189 TRP A C 1
ATOM 1456 O O . TRP A 1 189 ? -14.629 15.049 14.664 1.00 98.62 189 TRP A O 1
ATOM 1466 N N . VAL A 1 190 ? -14.520 12.818 14.980 1.00 98.62 190 VAL A N 1
ATOM 1467 C CA . VAL A 1 190 ? -15.953 12.531 15.055 1.00 98.62 190 VAL A CA 1
ATOM 1468 C C . VAL A 1 190 ? -16.180 11.485 16.154 1.00 98.62 190 VAL A C 1
ATOM 1470 O O . VAL A 1 190 ? -15.310 10.638 16.364 1.00 98.62 190 VAL A O 1
ATOM 1473 N N . PRO A 1 191 ? -17.330 11.495 16.849 1.00 98.38 191 PRO A N 1
ATOM 1474 C CA . PRO A 1 191 ? -17.581 10.574 17.962 1.00 98.38 191 PRO A CA 1
ATOM 1475 C C . PRO A 1 191 ? -17.746 9.118 17.526 1.00 98.38 191 PRO A C 1
ATOM 1477 O O . PRO A 1 191 ? -17.457 8.197 18.290 1.00 98.38 191 PRO A O 1
ATOM 1480 N N . ASN A 1 192 ? -18.237 8.901 16.309 1.00 98.19 192 ASN A N 1
ATOM 1481 C CA . ASN A 1 192 ? -18.476 7.585 15.744 1.00 98.19 192 ASN A CA 1
ATOM 1482 C C . ASN A 1 192 ? -18.091 7.556 14.267 1.00 98.19 192 ASN A C 1
ATOM 1484 O O . ASN A 1 192 ? -18.187 8.573 13.579 1.00 98.19 192 ASN A O 1
ATOM 1488 N N . PHE A 1 193 ? -17.652 6.392 13.799 1.00 98.75 193 PHE A N 1
ATOM 1489 C CA . PHE A 1 193 ? -17.241 6.197 12.419 1.00 98.75 193 PHE A CA 1
ATOM 1490 C C . PHE A 1 193 ? -17.672 4.841 11.879 1.00 98.75 193 PHE A C 1
ATOM 1492 O O . PHE A 1 193 ? -17.454 3.815 12.521 1.00 98.75 193 PHE A O 1
ATOM 1499 N N . THR A 1 194 ? -18.263 4.843 10.689 1.00 98.75 194 THR A N 1
ATOM 1500 C CA . THR A 1 194 ? -18.782 3.642 10.028 1.00 98.75 194 THR A CA 1
ATOM 1501 C C . THR A 1 194 ? -18.005 3.372 8.743 1.00 98.75 194 THR A C 1
ATOM 1503 O O . THR A 1 194 ? -17.822 4.273 7.920 1.00 98.75 194 THR A O 1
ATOM 1506 N N . LEU A 1 195 ? -17.537 2.132 8.579 1.00 98.75 195 LEU A N 1
ATOM 1507 C CA . LEU A 1 195 ? -16.914 1.668 7.338 1.00 98.75 195 LEU A CA 1
ATOM 1508 C C . LEU A 1 195 ? -17.958 1.558 6.210 1.00 98.75 195 LEU A C 1
ATOM 1510 O O . LEU A 1 195 ? -19.147 1.439 6.502 1.00 98.75 195 LEU A O 1
ATOM 1514 N N . PRO A 1 196 ? -17.548 1.567 4.929 1.00 98.38 196 PRO A N 1
ATOM 1515 C CA . PRO A 1 196 ? -18.477 1.389 3.816 1.00 98.38 196 PRO A CA 1
ATOM 1516 C C . PRO A 1 196 ? -19.209 0.047 3.900 1.00 98.38 196 PRO A C 1
ATOM 1518 O O . PRO A 1 196 ? -18.647 -0.939 4.372 1.00 98.38 196 PRO A O 1
ATOM 1521 N N . SER A 1 197 ? -20.421 -0.039 3.361 1.00 97.88 197 SER A N 1
ATOM 1522 C CA . SER A 1 197 ? -21.146 -1.315 3.276 1.00 97.88 197 SER A CA 1
ATOM 1523 C C . SER A 1 197 ? -20.505 -2.309 2.301 1.00 97.88 197 SER A C 1
ATOM 1525 O O . SER A 1 197 ? -20.637 -3.521 2.473 1.00 97.88 197 SER A O 1
ATOM 1527 N N . THR A 1 198 ? -19.789 -1.811 1.289 1.00 98.06 198 THR A N 1
ATOM 1528 C CA . THR A 1 198 ? -19.152 -2.618 0.240 1.00 98.06 198 THR A CA 1
ATOM 1529 C C . THR A 1 198 ? -17.809 -2.040 -0.196 1.00 98.06 198 THR A C 1
ATOM 1531 O O . THR A 1 198 ? -17.606 -0.827 -0.138 1.00 98.06 198 THR A O 1
ATOM 1534 N N . ALA A 1 199 ? -16.920 -2.894 -0.702 1.00 98.50 199 ALA A N 1
ATOM 1535 C CA . ALA A 1 199 ? -15.666 -2.518 -1.353 1.00 98.50 199 ALA A CA 1
ATOM 1536 C C . ALA A 1 199 ? -15.246 -3.589 -2.377 1.00 98.50 199 ALA A C 1
ATOM 1538 O O . ALA A 1 199 ? -15.933 -4.600 -2.538 1.00 98.50 199 ALA A O 1
ATOM 1539 N N . ASN A 1 200 ? -14.126 -3.383 -3.076 1.00 98.44 200 ASN A N 1
ATOM 1540 C CA . ASN A 1 200 ? -13.540 -4.450 -3.882 1.00 98.44 200 ASN A CA 1
ATOM 1541 C C . ASN A 1 200 ? -12.797 -5.454 -2.991 1.00 98.44 200 ASN A C 1
ATOM 1543 O O . ASN A 1 200 ? -12.436 -5.169 -1.845 1.00 98.44 200 ASN A O 1
ATOM 1547 N N . ASP A 1 201 ? -12.574 -6.658 -3.518 1.00 98.56 201 ASP A N 1
ATOM 1548 C CA . ASP A 1 201 ? -11.979 -7.733 -2.733 1.00 98.56 201 ASP A CA 1
ATOM 1549 C C . ASP A 1 201 ? -10.576 -7.364 -2.235 1.00 98.56 201 ASP A C 1
ATOM 1551 O O . ASP A 1 201 ? -9.722 -6.914 -3.003 1.00 98.56 201 ASP A O 1
ATOM 1555 N N . ARG A 1 202 ? -10.349 -7.575 -0.935 1.00 98.44 202 ARG A N 1
ATOM 1556 C CA . ARG A 1 202 ? -9.098 -7.276 -0.221 1.00 98.44 202 ARG A CA 1
ATOM 1557 C C . ARG A 1 202 ? -8.700 -5.799 -0.168 1.00 98.44 202 ARG A C 1
ATOM 1559 O O . ARG A 1 202 ? -7.580 -5.510 0.247 1.00 98.44 202 ARG A O 1
ATOM 1566 N N . ASP A 1 203 ? -9.609 -4.873 -0.481 1.00 98.88 203 ASP A N 1
ATOM 1567 C CA . ASP A 1 203 ? -9.421 -3.472 -0.093 1.00 98.88 203 ASP A CA 1
ATOM 1568 C C . ASP A 1 203 ? -9.246 -3.376 1.428 1.00 98.88 203 ASP A C 1
ATOM 1570 O O . ASP A 1 203 ? -9.894 -4.101 2.188 1.00 98.88 203 ASP A O 1
ATOM 1574 N N . ARG A 1 204 ? -8.368 -2.480 1.881 1.00 98.88 204 ARG A N 1
ATOM 1575 C CA . ARG A 1 204 ? -8.041 -2.276 3.293 1.00 98.88 204 ARG A CA 1
ATOM 1576 C C . ARG A 1 204 ? -8.364 -0.862 3.742 1.00 98.88 204 ARG A C 1
ATOM 1578 O O . ARG A 1 204 ? -8.143 0.108 3.014 1.00 98.88 204 ARG A O 1
ATOM 1585 N N . VAL A 1 205 ? -8.830 -0.753 4.981 1.00 98.88 205 VAL A N 1
ATOM 1586 C CA . VAL A 1 205 ? -8.977 0.519 5.689 1.00 98.88 205 VAL A CA 1
ATOM 1587 C C . VAL A 1 205 ? -8.191 0.445 6.987 1.00 98.88 205 VAL A C 1
ATOM 1589 O O . VAL A 1 205 ? -8.454 -0.407 7.833 1.00 98.88 205 VAL A O 1
ATOM 1592 N N . VAL A 1 206 ? -7.245 1.364 7.144 1.00 98.88 206 VAL A N 1
ATOM 1593 C CA . VAL A 1 206 ? -6.518 1.602 8.390 1.00 98.88 206 VAL A CA 1
ATOM 1594 C C . VAL A 1 206 ? -7.099 2.848 9.039 1.00 98.88 206 VAL A C 1
ATOM 1596 O O . VAL A 1 206 ? -7.195 3.895 8.401 1.00 98.88 206 VAL A O 1
ATOM 1599 N N . ILE A 1 207 ? -7.485 2.747 10.305 1.00 98.88 207 ILE A N 1
ATOM 1600 C CA . ILE A 1 207 ? -8.000 3.866 11.095 1.00 98.88 207 ILE A CA 1
ATOM 1601 C C . ILE A 1 207 ? -7.026 4.107 12.237 1.00 98.88 207 ILE A C 1
ATOM 1603 O O . ILE A 1 207 ? -6.769 3.198 13.020 1.00 98.88 207 ILE A O 1
ATOM 1607 N N . LYS A 1 208 ? -6.497 5.326 12.335 1.00 98.75 208 LYS A N 1
ATOM 1608 C CA . LYS A 1 208 ? -5.533 5.718 13.368 1.00 98.75 208 LYS A CA 1
ATOM 1609 C C . LYS A 1 208 ? -5.975 6.985 14.080 1.00 98.75 208 LYS A C 1
ATOM 1611 O O . LYS A 1 208 ? -6.617 7.840 13.465 1.00 98.75 208 LYS A O 1
ATOM 1616 N N . SER A 1 209 ? -5.590 7.140 15.340 1.00 98.69 209 SER A N 1
ATOM 1617 C CA . SER A 1 209 ? -5.930 8.329 16.118 1.00 98.69 209 SER A CA 1
ATOM 1618 C C . SER A 1 209 ? -4.749 8.883 16.892 1.00 98.69 209 SER A C 1
ATOM 1620 O O . SER A 1 209 ? -4.081 8.163 17.618 1.00 98.69 209 SER A O 1
ATOM 1622 N N . SER A 1 210 ? -4.547 10.194 16.792 1.00 98.50 210 SER A N 1
ATOM 1623 C CA . SER A 1 210 ? -3.745 10.978 17.737 1.00 98.50 210 SER A CA 1
ATOM 1624 C C . SER A 1 210 ? -4.613 11.886 18.620 1.00 98.50 210 SER A C 1
ATOM 1626 O O . SER A 1 210 ? -4.085 12.718 19.358 1.00 98.50 210 SER A O 1
ATOM 1628 N N . ALA A 1 211 ? -5.944 11.753 18.537 1.00 98.44 2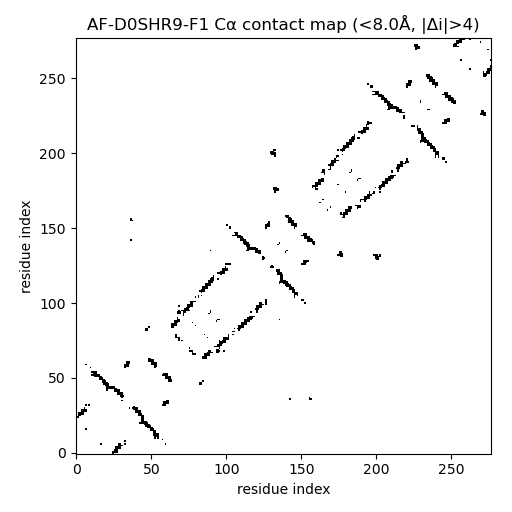11 ALA A N 1
ATOM 1629 C CA . ALA A 1 211 ? -6.890 12.611 19.243 1.00 98.44 211 ALA A CA 1
ATOM 1630 C C . ALA A 1 211 ? -6.879 12.345 20.751 1.00 98.44 211 ALA A C 1
ATOM 1632 O O . ALA A 1 211 ? -6.772 11.202 21.196 1.00 98.44 211 ALA A O 1
ATOM 1633 N N . THR A 1 212 ? -7.072 13.403 21.536 1.00 98.25 212 THR A N 1
ATOM 1634 C CA . THR A 1 212 ? -7.195 13.317 22.996 1.00 98.25 212 THR A CA 1
ATOM 1635 C C . THR A 1 212 ? -8.476 12.586 23.413 1.00 98.25 212 THR A C 1
ATOM 1637 O O . THR A 1 212 ? -8.477 11.819 24.375 1.00 98.25 212 THR A O 1
ATOM 1640 N N . TRP A 1 213 ? -9.566 12.784 22.667 1.00 97.75 213 TRP A N 1
ATOM 1641 C CA . TRP A 1 213 ? -10.864 12.168 22.941 1.00 97.75 213 TRP A CA 1
ATOM 1642 C C . TRP A 1 213 ? -11.041 10.868 22.161 1.00 97.75 213 TRP A C 1
ATOM 1644 O O . TRP A 1 213 ? -10.764 10.795 20.964 1.00 97.75 213 TRP A O 1
ATOM 1654 N N . SER A 1 214 ? -11.555 9.842 22.837 1.00 98.25 214 SER A N 1
ATOM 1655 C CA . SER A 1 214 ? -11.837 8.552 22.202 1.00 98.25 214 SER A CA 1
ATOM 1656 C C . SER A 1 214 ? -13.021 8.647 21.241 1.00 98.25 214 SER A C 1
ATOM 1658 O O . SER A 1 214 ? -13.992 9.342 21.525 1.00 98.25 214 SER A O 1
ATOM 1660 N N . ALA A 1 215 ? -12.959 7.916 20.133 1.00 98.62 215 ALA A N 1
ATOM 1661 C CA . ALA A 1 215 ? -14.071 7.708 19.207 1.00 98.62 215 ALA A CA 1
ATOM 1662 C C . ALA A 1 215 ? -14.509 6.235 19.211 1.00 98.62 215 ALA A C 1
ATOM 1664 O O . ALA A 1 215 ? -13.823 5.372 19.757 1.00 98.62 215 ALA A O 1
ATOM 1665 N N . LYS A 1 216 ? -15.641 5.927 18.577 1.00 98.56 216 LYS A N 1
ATOM 1666 C CA . LYS A 1 216 ? -16.111 4.550 18.375 1.00 98.56 216 LYS A CA 1
ATOM 1667 C C . LYS A 1 216 ? -16.135 4.190 16.891 1.00 98.56 216 LYS A C 1
ATOM 1669 O O . LYS A 1 216 ? -16.766 4.885 16.100 1.00 98.56 216 LYS A O 1
ATOM 1674 N N . ILE A 1 217 ? -15.528 3.068 16.518 1.00 98.75 217 ILE A N 1
ATOM 1675 C CA . ILE A 1 217 ? -15.750 2.459 15.203 1.00 98.75 217 ILE A CA 1
ATOM 1676 C C . ILE A 1 217 ? -17.005 1.586 15.313 1.00 98.75 217 ILE A C 1
ATOM 1678 O O . ILE A 1 217 ? -17.132 0.765 16.223 1.00 98.75 217 ILE A O 1
ATOM 1682 N N . ALA A 1 218 ? -17.979 1.802 14.433 1.00 98.31 218 ALA A N 1
ATOM 1683 C CA . ALA A 1 218 ? -19.207 1.024 14.421 1.00 98.31 218 ALA A CA 1
ATOM 1684 C C . ALA A 1 218 ? -18.925 -0.418 13.975 1.00 98.31 218 ALA A C 1
ATOM 1686 O O . ALA A 1 218 ? -18.179 -0.651 13.028 1.00 98.31 218 ALA A O 1
ATOM 1687 N N . ASN A 1 219 ? -19.574 -1.388 14.622 1.00 98.00 219 ASN A N 1
ATOM 1688 C CA . ASN A 1 219 ? -19.517 -2.795 14.215 1.00 98.00 219 ASN A CA 1
ATOM 1689 C C . ASN A 1 219 ? -20.330 -3.076 12.938 1.00 98.00 219 ASN A C 1
ATOM 1691 O O . ASN A 1 219 ? -20.238 -4.163 12.373 1.00 98.00 219 ASN A O 1
ATOM 1695 N N . THR A 1 220 ? -21.131 -2.114 12.473 1.00 97.31 220 THR A N 1
ATOM 1696 C CA . THR A 1 220 ? -21.882 -2.221 11.220 1.00 97.31 220 THR A CA 1
ATOM 1697 C C . THR A 1 220 ? -20.929 -2.510 10.058 1.00 97.31 220 THR A C 1
ATOM 1699 O O . THR A 1 220 ? -19.918 -1.829 9.900 1.00 97.31 220 THR A O 1
ATOM 1702 N N . HIS A 1 221 ? -21.265 -3.518 9.247 1.00 97.94 221 HIS A N 1
ATOM 1703 C CA . HIS A 1 221 ? -20.464 -4.014 8.114 1.00 97.94 221 HIS A CA 1
ATOM 1704 C C . HIS A 1 221 ? -19.137 -4.693 8.493 1.00 97.94 221 HIS A C 1
ATOM 1706 O O . HIS A 1 221 ? -18.381 -5.079 7.603 1.00 97.94 221 HIS A O 1
ATOM 1712 N N . VAL A 1 222 ? -18.857 -4.890 9.783 1.00 98.06 222 VAL A N 1
ATOM 1713 C CA . VAL A 1 222 ? -17.655 -5.568 10.283 1.00 98.06 222 VAL A CA 1
ATOM 1714 C C . VAL A 1 222 ? -18.009 -6.975 10.763 1.00 98.06 222 VAL A C 1
ATOM 1716 O O . VAL A 1 222 ? -19.084 -7.213 11.303 1.00 98.06 222 VAL A O 1
ATOM 1719 N N . ASN A 1 223 ? -17.094 -7.928 10.610 1.00 96.88 223 ASN A N 1
ATOM 1720 C CA . ASN A 1 223 ? -17.267 -9.321 11.026 1.00 96.88 223 ASN A CA 1
ATOM 1721 C C . ASN A 1 223 ? -17.055 -9.580 12.538 1.00 96.88 223 ASN A C 1
ATOM 1723 O O . ASN A 1 223 ? -16.768 -10.712 12.927 1.00 96.88 223 ASN A O 1
ATOM 1727 N N . THR A 1 224 ? -17.139 -8.556 13.391 1.00 95.44 224 THR A N 1
ATOM 1728 C CA . THR A 1 224 ? -16.949 -8.695 14.841 1.00 95.44 224 THR A CA 1
ATOM 1729 C C . THR A 1 224 ? -17.931 -7.832 15.623 1.00 95.44 224 THR A C 1
ATOM 1731 O O . THR A 1 224 ? -18.247 -6.713 15.222 1.00 95.44 224 THR A O 1
ATOM 1734 N N . ALA A 1 225 ? -18.371 -8.343 16.773 1.00 96.06 225 ALA A N 1
ATOM 1735 C CA . ALA A 1 225 ? -19.167 -7.618 17.764 1.00 96.06 225 ALA A CA 1
ATOM 1736 C C . ALA A 1 225 ? -18.317 -7.064 18.928 1.00 96.06 225 ALA A C 1
ATOM 1738 O O . ALA A 1 225 ? -18.868 -6.532 19.889 1.00 96.06 225 ALA A O 1
ATOM 1739 N N . ALA A 1 226 ? -16.986 -7.208 18.870 1.00 96.81 226 ALA A N 1
ATOM 1740 C CA . ALA A 1 226 ? -16.078 -6.711 19.901 1.00 96.81 226 ALA A CA 1
ATOM 1741 C C . ALA A 1 226 ? -16.128 -5.179 20.037 1.00 96.81 226 ALA A C 1
ATOM 1743 O O . ALA A 1 226 ? -16.521 -4.466 19.110 1.00 96.81 226 ALA A O 1
ATOM 1744 N N . THR A 1 227 ? -15.679 -4.662 21.181 1.00 96.62 227 THR A N 1
ATOM 1745 C CA . THR A 1 227 ? -15.559 -3.218 21.410 1.00 96.62 227 THR A CA 1
ATOM 1746 C C . THR A 1 227 ? -14.453 -2.625 20.537 1.00 96.62 227 THR A C 1
ATOM 1748 O O . THR A 1 227 ? -13.284 -2.956 20.706 1.00 96.62 227 THR A O 1
ATOM 1751 N N . LEU A 1 228 ? -14.815 -1.707 19.636 1.00 98.25 228 LEU A N 1
ATOM 1752 C CA . LEU A 1 228 ? -13.884 -0.998 18.752 1.00 98.25 228 LEU A CA 1
ATOM 1753 C C . LEU A 1 228 ? -13.760 0.481 19.160 1.00 98.25 228 LEU A C 1
ATOM 1755 O O . LEU A 1 228 ? -14.148 1.383 18.412 1.00 98.25 228 LEU A O 1
ATOM 1759 N N . THR A 1 229 ? -13.274 0.745 20.377 1.00 98.44 229 THR A N 1
ATOM 1760 C CA . THR A 1 229 ? -12.965 2.125 20.790 1.00 98.44 229 THR A CA 1
ATOM 1761 C C . THR A 1 229 ? -11.634 2.536 20.186 1.00 98.44 229 THR A C 1
ATOM 1763 O O . THR A 1 229 ? -10.644 1.820 20.306 1.00 98.44 229 THR A O 1
ATOM 1766 N N . LEU A 1 230 ? -11.610 3.700 19.552 1.00 98.56 230 LEU A N 1
ATOM 1767 C CA . LEU A 1 230 ? -10.428 4.312 18.974 1.00 98.56 230 LEU A CA 1
ATOM 1768 C C . LEU A 1 230 ? -9.918 5.395 19.929 1.00 98.56 230 LEU A C 1
ATOM 1770 O O . LEU A 1 230 ? -10.438 6.515 19.944 1.00 98.56 230 LEU A O 1
ATOM 1774 N N . LYS A 1 231 ? -8.927 5.055 20.748 1.00 98.38 231 LYS A N 1
ATOM 1775 C CA . LYS A 1 231 ? -8.270 5.976 21.680 1.00 98.38 231 LYS A CA 1
ATOM 1776 C C . LYS A 1 231 ? -7.035 6.608 21.039 1.00 98.38 231 LYS A C 1
ATOM 1778 O O . LYS A 1 231 ? -6.689 6.322 19.896 1.00 98.38 231 LYS A O 1
ATOM 1783 N N . LYS A 1 232 ? -6.368 7.490 21.780 1.00 98.12 232 LYS A N 1
ATOM 1784 C CA . LYS A 1 232 ? -5.089 8.070 21.368 1.00 98.12 232 LYS A CA 1
ATOM 1785 C C . LYS A 1 232 ? -4.043 6.972 21.138 1.00 98.12 232 LYS A C 1
ATOM 1787 O O . LYS A 1 232 ? -3.912 6.086 21.975 1.00 98.12 232 LYS A O 1
ATOM 1792 N N . GLU A 1 233 ? -3.307 7.078 20.037 1.00 97.88 233 GLU A N 1
ATOM 1793 C CA . GLU A 1 233 ? -2.308 6.125 19.531 1.00 97.88 233 GLU A CA 1
ATOM 1794 C C . GLU A 1 233 ? -2.858 4.756 19.089 1.00 97.88 233 GLU A C 1
ATOM 1796 O O . GLU A 1 233 ? -2.093 3.910 18.627 1.00 97.88 233 GLU A O 1
ATOM 1801 N N . ASP A 1 234 ? -4.175 4.530 19.158 1.00 98.44 234 ASP A N 1
ATOM 1802 C CA . ASP A 1 234 ? -4.762 3.294 18.650 1.00 98.44 234 ASP A CA 1
ATOM 1803 C C . ASP A 1 234 ? -4.740 3.270 17.116 1.00 98.44 234 ASP A C 1
ATOM 1805 O O . ASP A 1 234 ? -5.009 4.270 16.435 1.00 98.44 234 ASP A O 1
ATOM 1809 N N . GLN A 1 235 ? -4.505 2.073 16.578 1.00 98.62 235 GLN A N 1
ATOM 1810 C CA . GLN A 1 235 ? -4.653 1.756 15.166 1.00 98.62 235 GLN A CA 1
ATOM 1811 C C . GLN A 1 235 ? -5.494 0.491 15.001 1.00 98.62 235 GLN A C 1
ATOM 1813 O O . GLN A 1 235 ? -5.229 -0.533 15.629 1.00 98.62 235 GLN A O 1
ATOM 1818 N N . TYR A 1 236 ? -6.479 0.561 14.111 1.00 98.81 236 TYR A N 1
ATOM 1819 C CA . TYR A 1 236 ? -7.263 -0.580 13.658 1.00 98.81 236 TYR A CA 1
ATOM 1820 C C . TYR A 1 236 ? -7.053 -0.790 12.170 1.00 98.81 236 TYR A C 1
ATOM 1822 O O . TYR A 1 236 ? -6.897 0.168 11.410 1.00 98.81 236 TYR A O 1
ATOM 1830 N N . GLU A 1 237 ? -7.111 -2.044 11.748 1.00 98.81 237 GLU A N 1
ATOM 1831 C CA . GLU A 1 237 ? -7.045 -2.400 10.346 1.00 98.81 237 GLU A CA 1
ATOM 1832 C C . GLU A 1 237 ? -8.133 -3.389 9.961 1.00 98.81 237 GLU A C 1
ATOM 1834 O O . GLU A 1 237 ? -8.335 -4.410 10.618 1.00 98.81 237 GLU A O 1
ATOM 1839 N N . PHE A 1 238 ? -8.782 -3.094 8.842 1.00 98.88 238 PHE A N 1
ATOM 1840 C CA . PHE A 1 238 ? -9.860 -3.882 8.281 1.00 98.88 238 PHE A CA 1
ATOM 1841 C C . PHE A 1 238 ? -9.548 -4.252 6.837 1.00 98.88 238 PHE A C 1
ATOM 1843 O O . PHE A 1 238 ? -8.962 -3.455 6.106 1.00 98.88 238 PHE A O 1
ATOM 1850 N N . MET A 1 239 ? -9.989 -5.431 6.409 1.00 98.81 239 MET A N 1
ATOM 1851 C CA . MET A 1 239 ? -9.885 -5.896 5.027 1.00 98.81 239 MET A CA 1
ATOM 1852 C C . MET A 1 239 ? -11.239 -6.392 4.532 1.00 98.81 239 MET A C 1
ATOM 1854 O O . MET A 1 239 ? -11.862 -7.236 5.173 1.00 98.81 239 MET A O 1
ATOM 1858 N N . TYR A 1 240 ? -11.698 -5.900 3.387 1.00 98.81 240 TYR A N 1
ATOM 1859 C CA . TYR A 1 240 ? -12.968 -6.330 2.826 1.00 98.81 240 TYR A CA 1
ATOM 1860 C C . TYR A 1 240 ? -12.865 -7.725 2.208 1.00 98.81 240 TYR A C 1
ATOM 1862 O O . TYR A 1 240 ? -11.914 -8.055 1.485 1.00 98.81 240 TYR A O 1
ATOM 1870 N N . VAL A 1 241 ? -13.871 -8.553 2.480 1.00 98.38 241 VAL A N 1
ATOM 1871 C CA . VAL A 1 241 ? -14.022 -9.869 1.866 1.00 98.38 241 VAL A CA 1
ATOM 1872 C C . VAL A 1 241 ? -15.311 -9.906 1.071 1.00 98.38 241 VAL A C 1
ATOM 1874 O O . VAL A 1 241 ? -16.385 -10.016 1.658 1.00 98.38 241 VAL A O 1
ATOM 1877 N N . SER A 1 242 ? -15.190 -9.844 -0.256 1.00 96.62 242 SER A N 1
ATOM 1878 C CA . SER A 1 242 ? -16.329 -9.773 -1.179 1.00 96.62 242 SER A CA 1
ATOM 1879 C C . SER A 1 242 ? -17.280 -10.961 -1.028 1.00 96.62 242 SER A C 1
ATOM 1881 O O . SER A 1 242 ? -18.469 -10.746 -0.812 1.00 96.62 242 SER A O 1
ATOM 1883 N N . ASP A 1 243 ? -16.756 -12.188 -0.965 1.00 95.88 243 ASP A N 1
ATOM 1884 C CA . ASP A 1 243 ? -17.551 -13.412 -0.761 1.00 95.88 243 ASP A CA 1
ATOM 1885 C C . ASP A 1 243 ? -18.347 -13.427 0.555 1.00 95.88 243 ASP A C 1
ATOM 1887 O O . ASP A 1 243 ? -19.326 -14.155 0.694 1.00 95.88 243 ASP A O 1
ATOM 1891 N N . ARG A 1 244 ? -17.914 -12.641 1.549 1.00 95.06 244 ARG A N 1
ATOM 1892 C CA . ARG A 1 244 ? -18.601 -12.502 2.839 1.00 95.06 244 ARG A CA 1
ATOM 1893 C C . ARG A 1 244 ? -19.422 -11.224 2.929 1.00 95.06 244 ARG A C 1
ATOM 1895 O O . ARG A 1 244 ? -20.192 -11.104 3.871 1.00 95.06 244 ARG A O 1
ATOM 1902 N N . ALA A 1 245 ? -19.240 -10.276 2.014 1.00 96.75 245 ALA A N 1
ATOM 1903 C CA . ALA A 1 245 ? -19.803 -8.930 2.049 1.00 96.75 245 ALA A CA 1
ATOM 1904 C C . ALA A 1 245 ? -19.552 -8.153 3.363 1.00 96.75 245 ALA A C 1
ATOM 1906 O O . ALA A 1 245 ? -20.392 -7.365 3.790 1.00 96.75 245 ALA A O 1
ATOM 1907 N N . HIS A 1 246 ? -18.405 -8.372 4.018 1.00 97.62 246 HIS A N 1
ATOM 1908 C CA . HIS A 1 246 ? -18.058 -7.734 5.297 1.00 97.62 246 HIS A CA 1
ATOM 1909 C C . HIS A 1 246 ? -16.576 -7.347 5.366 1.00 97.62 246 HIS A C 1
ATOM 1911 O O . HIS A 1 246 ? -15.713 -7.969 4.739 1.00 97.62 246 HIS A O 1
ATOM 1917 N N . TRP A 1 247 ? -16.282 -6.353 6.201 1.00 98.69 247 TRP A N 1
ATOM 1918 C CA . TRP A 1 247 ? -14.937 -6.001 6.638 1.00 98.69 247 TRP A CA 1
ATOM 1919 C C . TRP A 1 247 ? -14.464 -6.956 7.730 1.00 98.69 247 TRP A C 1
ATOM 1921 O O . TRP A 1 247 ? -15.080 -7.072 8.788 1.00 98.69 247 TRP A O 1
ATOM 1931 N N . VAL A 1 248 ? -13.351 -7.634 7.481 1.00 98.56 248 VAL A N 1
ATOM 1932 C CA . VAL A 1 248 ? -12.670 -8.479 8.457 1.00 98.56 248 VAL A CA 1
ATOM 1933 C C . VAL A 1 248 ? -11.699 -7.637 9.272 1.00 98.56 248 VAL A C 1
ATOM 1935 O O . VAL A 1 248 ? -10.850 -6.966 8.687 1.00 98.56 248 VAL A O 1
ATOM 1938 N N . LEU A 1 249 ? -11.804 -7.673 10.603 1.00 98.50 249 LEU 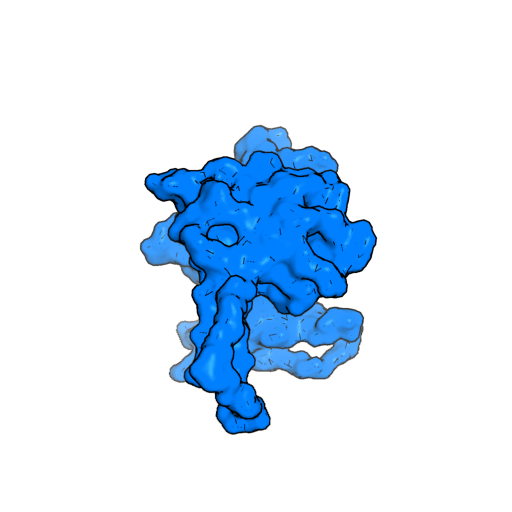A N 1
ATOM 1939 C CA . LEU A 1 249 ? -10.811 -7.066 11.493 1.00 98.50 249 LEU A CA 1
ATOM 1940 C C . LEU A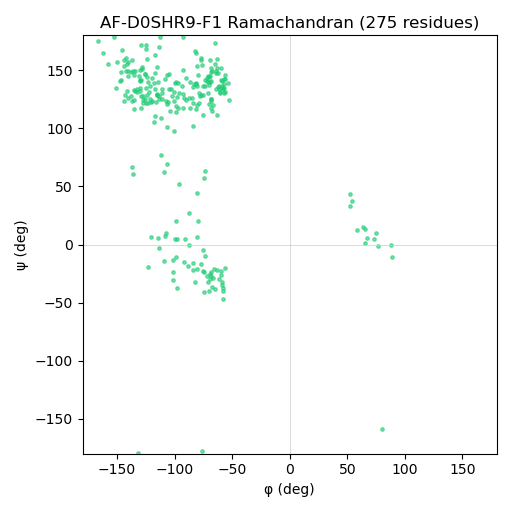 1 249 ? -9.486 -7.842 11.399 1.00 98.50 249 LEU A C 1
ATOM 1942 O O . LEU A 1 249 ? -9.422 -9.011 11.774 1.00 98.50 249 LEU A O 1
ATOM 1946 N N . MET A 1 250 ? -8.443 -7.185 10.896 1.00 98.06 250 MET A N 1
ATOM 1947 C CA . MET A 1 250 ? -7.109 -7.757 10.676 1.00 98.06 250 MET A CA 1
ATOM 1948 C C . MET A 1 250 ? -6.138 -7.427 11.809 1.00 98.06 250 MET A C 1
ATOM 1950 O O . MET A 1 250 ? -5.296 -8.247 12.163 1.00 98.06 250 MET A O 1
ATOM 1954 N N . SER A 1 251 ? -6.239 -6.215 12.356 1.00 98.19 251 SER A N 1
ATOM 1955 C CA . SER A 1 251 ? -5.383 -5.731 13.437 1.00 98.19 251 SER A CA 1
ATOM 1956 C C . SER A 1 251 ? -6.167 -4.796 14.350 1.00 98.19 251 SER A C 1
ATOM 1958 O O . SER A 1 251 ? -6.983 -3.998 13.883 1.00 98.19 251 SER A O 1
ATOM 1960 N N . SER A 1 252 ? -5.918 -4.900 15.650 1.00 98.12 252 SER A N 1
ATOM 1961 C CA . SER A 1 252 ? -6.520 -4.057 16.680 1.00 98.12 252 SER A CA 1
ATOM 1962 C C . SER A 1 252 ? -5.570 -3.889 17.866 1.00 98.12 252 SER A C 1
ATOM 1964 O O . SER A 1 252 ? -4.743 -4.776 18.101 1.00 98.12 252 SER A O 1
ATOM 1966 N N . PRO A 1 253 ? -5.725 -2.824 18.669 1.00 97.69 253 PRO A N 1
ATOM 1967 C CA . PRO A 1 253 ? -4.961 -2.651 19.894 1.00 97.69 253 PRO A CA 1
ATOM 1968 C C . PRO A 1 253 ? -5.252 -3.761 20.910 1.00 97.69 253 PRO A C 1
ATOM 1970 O O . PRO A 1 253 ? -6.347 -4.330 20.956 1.00 97.69 253 PRO A O 1
ATOM 1973 N N . ILE A 1 254 ? -4.257 -4.035 21.751 1.00 95.81 254 ILE A N 1
ATOM 1974 C CA . ILE A 1 254 ? -4.362 -4.928 22.903 1.00 95.81 254 ILE A CA 1
ATOM 1975 C C . ILE A 1 254 ? -4.054 -4.091 24.137 1.00 95.81 254 ILE A C 1
ATOM 1977 O O . ILE A 1 254 ? -2.979 -3.499 24.231 1.00 95.81 254 ILE A O 1
ATOM 1981 N N . LYS A 1 255 ? -4.981 -4.052 25.094 1.00 93.75 255 LYS A N 1
ATOM 1982 C CA . LYS A 1 255 ? -4.705 -3.471 26.407 1.00 93.75 255 LYS A CA 1
ATOM 1983 C C . LYS A 1 255 ? -3.891 -4.462 27.219 1.00 93.75 255 LYS A C 1
ATOM 1985 O O . LYS A 1 255 ? -4.324 -5.600 27.358 1.00 93.75 255 LYS A O 1
ATOM 1990 N N . THR A 1 256 ? -2.770 -4.035 27.787 1.00 92.88 256 THR A N 1
ATOM 1991 C CA . THR A 1 256 ? -1.931 -4.894 28.634 1.00 92.88 256 THR A CA 1
ATOM 1992 C C . THR A 1 256 ? -1.867 -4.336 30.052 1.00 92.88 256 THR A C 1
ATOM 1994 O O . THR A 1 256 ? -1.677 -3.134 30.235 1.00 92.88 256 THR A O 1
ATOM 1997 N N . ILE A 1 257 ? -2.049 -5.203 31.047 1.00 91.06 257 ILE A N 1
ATOM 1998 C CA . ILE A 1 257 ? -1.739 -4.946 32.456 1.00 91.06 257 ILE A CA 1
ATOM 1999 C C . ILE A 1 257 ? -0.480 -5.754 32.759 1.00 91.06 257 ILE A C 1
ATOM 2001 O O . ILE A 1 257 ? -0.543 -6.970 32.887 1.00 91.06 257 ILE A O 1
ATOM 2005 N N . ASP A 1 258 ? 0.676 -5.095 32.794 1.00 89.50 258 ASP A N 1
ATOM 2006 C CA . ASP A 1 258 ? 1.955 -5.779 32.994 1.00 89.50 258 ASP A CA 1
ATOM 2007 C C . ASP A 1 258 ? 2.173 -6.169 34.463 1.00 89.50 258 ASP A C 1
ATOM 2009 O O . ASP A 1 258 ? 1.640 -5.537 35.376 1.00 89.50 258 ASP A O 1
ATOM 2013 N N . ALA A 1 259 ? 3.057 -7.143 34.703 1.00 84.81 259 ALA A N 1
ATOM 2014 C CA . ALA A 1 259 ? 3.397 -7.650 36.040 1.00 84.81 259 ALA A CA 1
ATOM 2015 C C . ALA A 1 259 ? 3.897 -6.576 37.030 1.00 84.81 259 ALA A C 1
ATOM 2017 O O . ALA A 1 259 ? 3.841 -6.772 38.242 1.00 84.81 259 ALA A O 1
ATOM 2018 N N . ASN A 1 260 ? 4.372 -5.436 36.520 1.00 86.81 260 ASN A N 1
ATOM 2019 C CA . ASN A 1 260 ? 4.840 -4.304 37.324 1.00 86.81 260 ASN A CA 1
ATOM 2020 C C . ASN A 1 260 ? 3.716 -3.325 37.706 1.00 86.81 260 ASN A C 1
ATOM 2022 O O . ASN A 1 260 ? 3.974 -2.316 38.360 1.00 86.81 260 ASN A O 1
ATOM 2026 N N . THR A 1 261 ? 2.482 -3.587 37.277 1.00 86.12 261 THR A N 1
ATOM 2027 C CA . THR A 1 261 ? 1.304 -2.791 37.618 1.00 86.12 261 THR A CA 1
ATOM 2028 C C . THR A 1 261 ? 0.416 -3.561 38.585 1.00 86.12 261 THR A C 1
ATOM 2030 O O . THR A 1 261 ? 0.273 -4.778 38.485 1.00 86.12 261 THR A O 1
ATOM 2033 N N . THR A 1 262 ? -0.185 -2.861 39.547 1.00 87.81 262 THR A N 1
ATOM 2034 C CA . THR A 1 262 ? -1.140 -3.481 40.468 1.00 87.81 262 THR A CA 1
ATOM 2035 C C . THR A 1 262 ? -2.338 -3.988 39.675 1.00 87.81 262 THR A C 1
ATOM 2037 O O . THR A 1 262 ? -3.127 -3.194 39.159 1.00 87.81 262 THR A O 1
ATOM 2040 N N . ILE A 1 263 ? -2.483 -5.309 39.595 1.00 89.94 263 ILE A N 1
ATOM 2041 C CA . ILE A 1 263 ? -3.637 -5.934 38.956 1.00 89.94 263 ILE A CA 1
ATOM 2042 C C . ILE A 1 263 ? -4.856 -5.681 39.855 1.00 89.94 263 ILE A C 1
ATOM 2044 O O . ILE A 1 263 ? -4.836 -6.063 41.030 1.00 89.94 263 ILE A O 1
ATOM 2048 N N . PRO A 1 264 ? -5.912 -5.019 39.353 1.00 89.00 264 PRO A N 1
ATOM 2049 C CA . PRO A 1 264 ? -7.099 -4.769 40.152 1.00 89.00 264 PRO A CA 1
ATOM 2050 C C . PRO A 1 264 ? -7.835 -6.083 40.437 1.00 89.00 264 PRO A C 1
ATOM 2052 O O . PRO A 1 264 ? -7.861 -6.988 39.604 1.00 89.00 264 PRO A O 1
ATOM 2055 N N . SER A 1 265 ? -8.493 -6.171 41.595 1.00 91.69 265 SER A N 1
ATOM 2056 C CA . SER A 1 265 ? -9.308 -7.339 41.970 1.00 91.69 265 SER A CA 1
ATOM 2057 C C . SER A 1 265 ? -10.508 -7.562 41.041 1.00 91.69 265 SER A C 1
ATOM 2059 O O . SER A 1 265 ? -11.020 -8.675 40.950 1.00 91.69 265 SER A O 1
ATOM 2061 N N . ILE A 1 266 ? -10.942 -6.511 40.342 1.00 93.69 266 ILE A N 1
ATOM 2062 C CA . ILE A 1 266 ? -11.947 -6.546 39.281 1.00 93.69 266 ILE A CA 1
ATOM 2063 C C . ILE A 1 266 ? -11.314 -5.924 38.037 1.00 93.69 266 ILE A C 1
ATOM 2065 O O . ILE A 1 266 ? -10.882 -4.770 38.066 1.00 93.69 266 ILE A O 1
ATOM 2069 N N . LEU A 1 267 ? -11.256 -6.687 36.945 1.00 92.69 267 LEU A N 1
ATOM 2070 C CA . LEU A 1 267 ? -10.698 -6.205 35.683 1.00 92.69 267 LEU A CA 1
ATOM 2071 C C . LEU A 1 267 ? -11.528 -5.042 35.111 1.00 92.69 267 LEU A C 1
ATOM 2073 O O . LEU A 1 267 ? -12.749 -5.007 35.287 1.00 92.69 267 LEU A O 1
ATOM 2077 N N . PRO A 1 268 ? -10.887 -4.084 34.418 1.00 92.31 268 PRO A N 1
ATOM 2078 C CA . PRO A 1 268 ? -11.591 -2.949 33.839 1.00 92.31 268 PRO A CA 1
ATOM 2079 C C . PRO A 1 268 ? -12.560 -3.395 32.740 1.00 92.31 268 PRO A C 1
ATOM 2081 O O . PRO A 1 268 ? -12.342 -4.403 32.068 1.00 92.31 268 PRO A O 1
ATOM 2084 N N . SER A 1 269 ? -13.590 -2.585 32.493 1.00 93.38 269 SER A N 1
ATOM 2085 C CA . SER A 1 269 ? -14.437 -2.752 31.310 1.00 93.38 269 SER A CA 1
ATOM 2086 C C . SER A 1 269 ? -13.603 -2.720 30.023 1.00 93.38 269 SER A C 1
ATOM 2088 O O . SER A 1 269 ? -12.609 -1.993 29.926 1.00 93.38 269 SER A O 1
ATOM 2090 N N . MET A 1 270 ? -14.032 -3.497 29.028 1.00 94.69 270 MET A N 1
ATOM 2091 C CA . MET A 1 270 ? -13.352 -3.606 27.738 1.00 94.69 270 MET A CA 1
ATOM 2092 C C . MET A 1 270 ? -13.434 -2.286 26.969 1.00 94.69 270 MET A C 1
ATOM 2094 O O . MET A 1 270 ? -14.530 -1.825 26.647 1.00 94.69 270 MET A O 1
ATOM 2098 N N . SER A 1 271 ? -12.279 -1.704 26.649 1.00 91.62 271 SER A N 1
ATOM 2099 C CA . SER A 1 271 ? -12.159 -0.552 25.746 1.00 91.62 271 SER A CA 1
ATOM 2100 C C . SER A 1 271 ? -11.704 -0.956 24.338 1.00 91.62 271 SER A C 1
ATOM 2102 O O . SER A 1 271 ? -12.018 -0.266 23.378 1.00 91.62 271 SER A O 1
ATOM 2104 N N . GLU A 1 272 ? -11.041 -2.095 24.194 1.00 92.81 272 GLU A N 1
ATOM 2105 C CA . GLU A 1 272 ? -10.488 -2.644 22.955 1.00 92.81 272 GLU A CA 1
ATOM 2106 C C . GLU A 1 272 ? -10.940 -4.104 22.797 1.00 92.81 272 GLU A C 1
ATOM 2108 O O . GLU A 1 272 ? -11.494 -4.672 23.745 1.00 92.81 272 GLU A O 1
ATOM 2113 N N . PRO A 1 273 ? -10.695 -4.758 21.646 1.00 95.50 273 PRO A N 1
ATOM 2114 C CA . PRO A 1 273 ? -11.094 -6.151 21.452 1.00 95.50 273 PRO A CA 1
ATOM 2115 C C . PRO A 1 273 ? -10.446 -7.138 22.427 1.00 95.50 273 PRO A C 1
ATOM 2117 O O . PRO A 1 273 ? -11.060 -8.152 22.755 1.00 95.50 273 PRO A O 1
ATOM 2120 N N . THR A 1 274 ? -9.234 -6.839 22.905 1.00 96.38 274 THR A N 1
ATOM 2121 C CA . THR A 1 274 ? -8.435 -7.761 23.719 1.00 96.38 274 THR A CA 1
ATOM 2122 C C . THR A 1 274 ? -7.814 -7.050 24.920 1.00 96.38 274 THR A C 1
ATOM 2124 O O . THR A 1 274 ? -7.177 -6.006 24.776 1.00 96.38 274 THR A O 1
ATOM 2127 N N . LEU A 1 275 ? -7.946 -7.670 26.095 1.00 95.31 275 LEU A N 1
ATOM 2128 C CA . LEU A 1 275 ? -7.228 -7.338 27.326 1.00 95.31 275 LEU A CA 1
ATOM 2129 C C . LEU A 1 275 ? -6.294 -8.505 27.670 1.00 95.31 275 LEU A C 1
ATOM 2131 O O . LEU A 1 275 ? -6.740 -9.649 27.747 1.00 95.31 275 LEU A O 1
ATOM 2135 N N . LYS A 1 276 ? -5.014 -8.211 27.882 1.00 94.75 276 LYS A N 1
ATOM 2136 C CA . LYS A 1 276 ? -3.984 -9.135 28.356 1.00 94.75 276 LYS A CA 1
ATOM 2137 C C . LYS A 1 276 ? -3.578 -8.736 29.776 1.00 94.75 276 LYS A C 1
ATOM 2139 O O . LYS A 1 276 ? -3.295 -7.565 30.024 1.00 94.75 276 LYS A O 1
ATOM 2144 N 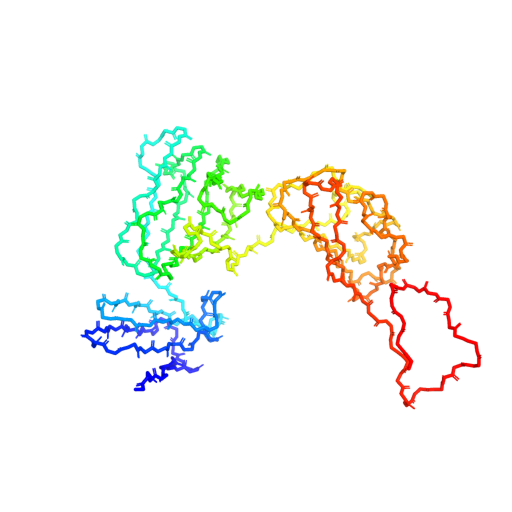N . VAL A 1 277 ? -3.565 -9.704 30.686 1.00 90.62 277 VAL A N 1
ATOM 2145 C CA . VAL A 1 277 ? -3.153 -9.573 32.094 1.00 90.62 277 VAL A CA 1
ATOM 2146 C C . VAL A 1 277 ? -2.082 -10.616 32.365 1.00 90.62 277 VAL A C 1
ATOM 2148 O O . VAL A 1 277 ? -2.221 -11.721 31.789 1.00 90.62 277 VAL A O 1
#

Mean predicted aligned error: 4.03 Å

Foldseek 3Di:
DAEEDEDDLDDDFFDKDKDADQDQDKHWYQQPQAPDLDRIDIDHHPEIWMWTAHPVSSHTYTDAAEWFAQPQEQEDETDDDQYQEHEYEAAVNRHHQEYEYDLPYDFFRKYKYAYQYCDKHAYDCPQAPFNFLRIHHHGWIWMWGQHNVVSHTYTSDGDEAEDQCQVCDQEDQADNGLEHEYEAAVVRDDQHHEYHLAGGAFRKYKYAYQYQDKHFYDCVQAPDPAGRIHHHGWMWMWTDHHVVSGTYTDDTDEAEDDPVHPQDPDHDDDNIRYYYD

Radius of gyration: 22.16 Å; Cα contacts (8 Å, |Δi|>4): 694; chains: 1; bounding box: 49×40×70 Å

Secondary structure (DSSP, 8-state):
-PPEEE--S---TT-EEEEE---SS-EEEE-TTBS-SSSEEEE-TT-EEEEEEETTTTEEEE-PEEE---S--SEEE----S-SEEEEEEBTTB--SEEEPPSSS-TT-EEEEEE--SS-EEE-STTBSS----EE-TT-EEEEEEETTTTEEEEEEE--EEEEHHHHTTB-----SSEEEEEEBTTB--SEEB--S--STT-EEEEEE--SS-EEE--TTBS--S--EE-TT-EEEEEEEGGGTEEEEEE--EEE--TTS---SSPPPPSSSEEE-

Solvent-accessible surface area (backbone atoms only — not comparable to full-atom values): 15078 Å² total; per-residue (Å²): 132,66,52,81,43,73,72,76,93,72,76,56,66,69,41,73,50,74,51,73,35,81,44,94,63,49,31,34,33,56,24,83,58,37,71,58,72,50,70,62,47,80,41,43,57,75,40,72,49,40,31,34,28,37,63,91,75,65,27,33,37,71,63,52,60,76,40,54,45,80,82,66,39,64,66,42,68,50,84,76,72,91,61,52,52,32,30,42,45,35,29,77,98,19,38,36,46,26,39,28,71,70,76,92,64,62,68,64,28,33,38,39,38,39,17,68,17,91,59,68,26,30,53,50,45,88,42,33,71,58,60,33,33,52,46,36,37,62,75,34,41,40,28,32,32,30,36,64,92,77,58,23,34,38,80,59,39,73,60,60,47,78,40,53,32,60,83,56,53,50,42,47,80,65,74,70,35,38,34,32,34,37,38,34,26,76,101,21,63,58,68,43,37,32,62,36,72,62,66,39,34,62,19,27,43,36,41,38,23,67,12,87,66,65,24,35,48,50,50,62,47,40,78,50,88,60,46,44,48,42,36,58,75,31,48,38,30,32,33,27,37,54,98,74,56,28,29,39,80,75,45,67,53,68,48,72,54,54,93,93,48,88,79,60,98,65,77,77,82,78,55,37,72,40,79,47,112

Organism: NCBI:txid575587

Nearest PDB structures (foldseek):
  6o38-assembly5_E  TM=9.718E-01  e=1.114E-40  Acinetobacter nosocomialis M2
  6o38-assembly6_F  TM=9.444E-01  e=2.970E-40  Acinetobacter nosocomialis M2
  6o38-assembly3_C  TM=9.571E-01  e=1.841E-33  Acinetobacter nosocomialis M2

pLDDT: mean 96.25, std 4.59, range [47.59, 98.88]

InterPro domains:
  IPR048990 Metalloprotease StcE, beta-sandwich domain [PF20944] (3-63)
  IPR048990 Metalloprotease StcE, beta-sandwich domain [PF20944] (84-156)
  IPR048990 Metalloprotease StcE, beta-sandwich domain [PF20944] (177-250)

Sequence (277 aa):
MGKNVYLPTTANHLDKVTIQSSAAYKSYLDTSNTNLPIEVLEIQSGDSFQFVYDANLKKWLVQPNTVSPVSGSQYEQVALSTAKIQHVLIADGKWAGTVALPSNVNNGTLVQITSTAGYPSQLAKDNLLFPSSFNLNKGTEYWFKYNSALQKWVPEYIKSLKLNVKNIGSSLSSVTAPLTEVSFGDANWVPNFTLPSTANDRDRVVIKSSATWSAKIANTHVNTAATLTLKKEDQYEFMYVSDRAHWVLMSSPIKTIDANTTIPSILPSMSEPTLKV